Protein AF-A0A061PHZ8-F1 (afdb_monomer)

Radius of gyration: 21.34 Å; Cα contacts (8 Å, |Δi|>4): 415; chains: 1; bounding box: 49×50×54 Å

Foldseek 3Di:
DQLQVVLVVCLVCLLCLLVLLCCLFLNVAFQAPLQNKDKPLFWWWFQDPVRFIKIKIKIKGWPVYHGGDFPVVVVVVCVVPVCRRVVVQVVCLVVQHKTKIWMWMFIGRPVRQVVDPAGNRSSSDDDDCVVGNIDTDGMDIHNDDDPDCVQQVVLDADAPQLDDPRIFGDPNVVNLVRNPVRLVVNCVRVNVVSCPRPNNPDPPDDPVSRDHGPPDDDDDDDDDDDDDPPHPSAASSLVVLVPDDPVRLVSSLVSLLVSLLSYDPVSSVSSLVSNCSNPVVSSVSNVVSND

Secondary structure (DSSP, 8-state):
--HHHHHHHHTT-GGGHHHHHHHHSGGGSBS-GGG--EE--S-EEEE-TT--EEEEEEEEEETT---B--HHHHHHHHHH-TTHHHHHHHHHHHTTPPEEEEEEEEEE-GGGGGG-SS-TT-TT-PPPTTTSPPEEEEEEEE----S-IIIIITT----TT---TTEEE-S-HHHHHHHHHHHHHHHHHT-TTGGGSGGG--TT--GGG--SSTT-----------PPSS---SHHHHHHHHHS-HHHHHHHHHHHHHHHTTS-HHHHHHHHHHHHHH-HHHHHHHHHHT-

pLDDT: mean 94.16, std 6.95, range [59.88, 98.88]

Sequence (291 aa):
MDPNRFWEFVARAPESLHFVVQLYSDRGTVKSLRHIPGHSVNTYVWKNRAGKRKYVKYQWLPFAGEQYINAKEAAELSAQNPDYAGRDLYDTIASGEPVEYGLYVQLIDPDDVHQLSFDPLDDTKVWDENVFPLIPVGKMVLDTNPGSFKEEVEKIAFSPSNLIDGAELSDDKMLQGRANIYSDSQRRRIGPDFRSVRVNDQANWTPDELVTSGDGRYVEGELQRSEISDPDNFSQAGTYYDHLSQTGKQHLVENLAADLKTIHSNTARSVIDLFEKASPELAESIRAQLR

Solvent-accessible surface area (backbone atoms only — not comparable to full-atom values): 16533 Å² total; per-residue (Å²): 130,64,62,50,64,53,45,57,46,48,56,75,36,56,60,47,42,35,57,49,58,43,50,39,21,42,76,50,34,58,58,27,61,59,18,45,68,44,67,58,62,42,40,30,27,40,38,48,96,86,68,54,62,28,37,32,40,45,37,31,43,24,74,80,36,78,41,58,36,48,75,65,58,48,54,56,43,48,73,76,40,81,55,48,29,62,49,53,44,50,52,40,24,72,72,72,43,66,46,46,29,38,34,29,34,31,66,43,52,73,87,56,51,82,78,49,94,53,64,80,48,41,59,77,54,84,78,58,52,91,80,40,48,77,41,83,76,50,74,49,75,48,63,75,75,76,93,40,57,71,63,45,60,72,54,49,73,81,48,85,33,76,57,53,94,46,46,32,63,41,89,19,68,65,54,56,51,47,43,58,49,39,61,54,49,40,33,73,74,72,29,86,63,40,55,74,38,78,72,42,54,54,89,88,71,53,81,86,70,64,49,72,50,66,96,63,75,95,80,86,83,78,96,76,92,75,79,75,82,70,73,72,46,26,62,64,31,22,53,53,56,71,70,41,52,73,67,47,45,49,50,24,38,50,49,45,31,61,55,48,69,76,34,56,69,67,47,39,49,50,38,41,58,52,39,36,70,27,31,54,68,60,28,51,52,29,56,61,70,69,108

Mean predicted aligned error: 4.19 Å

Nearest PDB structures (foldseek):
  3hb6-assembly1_A  TM=9.298E-01  e=7.852E-23  Proteus mirabilis
  1e93-assembly1_A  TM=9.293E-01  e=1.087E-22  Proteus mirabilis
  4b7g-assembly1_D  TM=9.252E-01  e=7.852E-23  Corynebacterium glutamicum
  1h6n-assembly1_A  TM=9.294E-01  e=1.588E-22  Proteus mirabilis
  1m85-assembly1_A  TM=9.293E-01  e=1.770E-22  Proteus mirabilis

Structure (mmCIF, N/CA/C/O backbone):
data_AF-A0A061PHZ8-F1
#
_entry.id   AF-A0A061PHZ8-F1
#
loop_
_atom_site.group_PDB
_atom_site.id
_atom_site.type_symbol
_atom_site.label_atom_id
_atom_site.label_alt_id
_atom_site.label_comp_id
_atom_site.label_asym_id
_atom_site.label_entity_id
_atom_site.label_seq_id
_atom_site.pdbx_PDB_ins_code
_atom_site.Cartn_x
_atom_site.Cartn_y
_atom_site.Cartn_z
_atom_site.occupancy
_atom_site.B_iso_or_equiv
_atom_site.auth_seq_id
_atom_site.auth_comp_id
_atom_site.auth_asym_id
_atom_site.auth_atom_id
_atom_site.pdbx_PDB_model_num
ATOM 1 N N . MET A 1 1 ? 0.071 -10.049 16.834 1.00 70.94 1 MET A N 1
ATOM 2 C CA . MET A 1 1 ? 0.928 -8.936 17.305 1.00 70.94 1 MET A CA 1
ATOM 3 C C . MET A 1 1 ? 0.341 -8.453 18.622 1.00 70.94 1 MET A C 1
ATOM 5 O O . MET A 1 1 ? -0.863 -8.578 18.766 1.00 70.94 1 MET A O 1
ATOM 9 N N . ASP A 1 2 ? 1.140 -7.997 19.586 1.00 91.31 2 ASP A N 1
ATOM 10 C CA . ASP A 1 2 ? 0.598 -7.377 20.807 1.00 91.31 2 ASP A CA 1
ATOM 11 C C . ASP A 1 2 ? -0.014 -6.009 20.445 1.00 91.31 2 ASP A C 1
ATOM 13 O O . ASP A 1 2 ? 0.745 -5.150 19.976 1.00 91.31 2 ASP A O 1
ATOM 17 N N . PRO A 1 3 ? -1.333 -5.797 20.631 1.00 93.88 3 PRO A N 1
ATOM 18 C CA . PRO A 1 3 ? -1.993 -4.534 20.309 1.00 93.88 3 PRO A CA 1
ATOM 19 C C . PRO A 1 3 ? -1.339 -3.319 20.974 1.00 93.88 3 PRO A C 1
ATOM 21 O O . PRO A 1 3 ? -1.199 -2.278 20.333 1.00 93.88 3 PRO A O 1
ATOM 24 N N . ASN A 1 4 ? -0.841 -3.444 22.214 1.00 96.06 4 ASN A N 1
ATOM 25 C CA . ASN A 1 4 ? -0.189 -2.322 22.902 1.00 96.06 4 ASN A CA 1
ATOM 26 C C . ASN A 1 4 ? 1.019 -1.816 22.116 1.00 96.06 4 ASN A C 1
ATOM 28 O O . ASN A 1 4 ? 1.158 -0.617 21.890 1.00 96.06 4 ASN A O 1
ATOM 32 N N . ARG A 1 5 ? 1.870 -2.732 21.644 1.00 96.62 5 ARG A N 1
ATOM 33 C CA . ARG A 1 5 ? 3.090 -2.375 20.909 1.00 96.62 5 ARG A CA 1
ATOM 34 C C . ARG A 1 5 ? 2.785 -1.714 19.570 1.00 96.62 5 ARG A C 1
ATOM 36 O O . ARG A 1 5 ? 3.517 -0.815 19.163 1.00 96.62 5 ARG A O 1
ATOM 43 N N . PHE A 1 6 ? 1.735 -2.169 18.889 1.00 97.25 6 PHE A N 1
ATOM 44 C CA . PHE A 1 6 ? 1.295 -1.568 17.634 1.00 97.25 6 PHE A CA 1
ATOM 45 C C . PHE A 1 6 ? 0.793 -0.137 17.863 1.00 97.25 6 PHE A C 1
ATOM 47 O O . PHE A 1 6 ? 1.297 0.802 17.250 1.00 97.25 6 PHE A O 1
ATOM 54 N N . TRP A 1 7 ? -0.125 0.060 18.807 1.00 97.69 7 TRP A N 1
ATOM 55 C CA . TRP A 1 7 ? -0.698 1.381 19.061 1.00 97.69 7 TRP A CA 1
ATOM 56 C C . TRP A 1 7 ? 0.282 2.362 19.717 1.00 97.69 7 TRP A C 1
ATOM 58 O O . TRP A 1 7 ? 0.208 3.559 19.453 1.00 97.69 7 TRP A O 1
ATOM 68 N N . GLU A 1 8 ? 1.260 1.889 20.495 1.00 97.62 8 GLU A N 1
ATOM 69 C CA . GLU A 1 8 ? 2.377 2.717 20.980 1.00 97.62 8 GLU A CA 1
ATOM 70 C C . GLU A 1 8 ? 3.295 3.204 19.852 1.00 97.62 8 GLU A C 1
ATOM 72 O O . GLU A 1 8 ? 3.956 4.237 19.994 1.00 97.62 8 GLU A O 1
ATOM 77 N N . PHE A 1 9 ? 3.394 2.457 18.750 1.00 97.62 9 PHE A N 1
ATOM 78 C CA . PHE A 1 9 ? 4.073 2.924 17.545 1.00 97.62 9 PHE A CA 1
ATOM 79 C C . PHE A 1 9 ? 3.227 3.985 16.836 1.00 97.62 9 PHE A C 1
ATOM 81 O O . PHE A 1 9 ? 3.716 5.093 16.638 1.00 97.62 9 PHE A O 1
ATOM 88 N N . VAL A 1 10 ? 1.948 3.697 16.562 1.00 97.75 10 VAL A N 1
ATOM 89 C CA . VAL A 1 10 ? 1.026 4.638 15.894 1.00 97.75 10 VAL A CA 1
ATOM 90 C C . VAL A 1 10 ? 0.941 5.974 16.642 1.00 97.75 10 VAL A C 1
ATOM 92 O O . VAL A 1 10 ? 1.027 7.031 16.026 1.00 97.75 10 VAL A O 1
ATOM 95 N N . ALA A 1 11 ? 0.879 5.953 17.978 1.00 97.56 11 ALA A N 1
ATOM 96 C CA . ALA A 1 11 ? 0.848 7.161 18.810 1.00 97.56 11 ALA A CA 1
ATOM 97 C C . ALA A 1 11 ? 2.071 8.089 18.631 1.00 97.56 11 ALA A C 1
ATOM 99 O O . ALA A 1 11 ? 2.012 9.259 19.011 1.00 97.56 11 ALA A O 1
ATOM 100 N N . ARG A 1 12 ? 3.184 7.577 18.087 1.00 97.25 12 ARG A N 1
ATOM 101 C CA . ARG A 1 12 ? 4.430 8.319 17.825 1.00 97.25 12 ARG A CA 1
ATOM 102 C C . ARG A 1 12 ? 4.723 8.512 16.335 1.00 97.25 12 ARG A C 1
ATOM 104 O O . ARG A 1 12 ? 5.694 9.191 16.023 1.00 97.25 12 ARG A O 1
ATOM 111 N N . ALA A 1 13 ? 3.901 7.935 15.463 1.00 96.94 13 ALA A N 1
ATOM 112 C CA . ALA A 1 13 ? 4.043 7.954 14.012 1.00 96.94 13 ALA A CA 1
ATOM 113 C C . ALA A 1 13 ? 2.738 8.473 13.376 1.00 96.94 13 ALA A C 1
ATOM 115 O O . ALA A 1 13 ? 1.982 7.686 12.794 1.00 96.94 13 ALA A O 1
ATOM 116 N N . PRO A 1 14 ? 2.394 9.767 13.547 1.00 96.69 14 PRO A N 1
ATOM 117 C CA . PRO A 1 14 ? 1.156 10.339 13.010 1.00 96.69 14 PRO A CA 1
ATOM 118 C C . PRO A 1 14 ? 1.003 10.158 11.492 1.00 96.69 14 PRO A C 1
ATOM 120 O O . PRO A 1 14 ? -0.120 10.033 11.014 1.00 96.69 14 PRO A O 1
ATOM 123 N N . GLU A 1 15 ? 2.104 10.079 10.746 1.00 97.44 15 GLU A N 1
ATOM 124 C CA . GLU A 1 15 ? 2.152 9.774 9.312 1.00 97.44 15 GLU A CA 1
ATOM 125 C C . GLU A 1 15 ? 1.502 8.422 8.954 1.00 97.44 15 GLU A C 1
ATOM 127 O O . GLU A 1 15 ? 1.049 8.214 7.831 1.00 97.44 15 GLU A O 1
ATOM 132 N N . SER A 1 16 ? 1.368 7.508 9.923 1.00 97.88 16 SER A N 1
ATOM 133 C CA . SER A 1 16 ? 0.712 6.211 9.725 1.00 97.88 16 SER A CA 1
ATOM 134 C C . SER A 1 16 ? -0.817 6.283 9.655 1.00 97.88 16 SER A C 1
ATOM 136 O O . SER A 1 16 ? -1.446 5.302 9.255 1.00 97.88 16 SER A O 1
ATOM 138 N N . LEU A 1 17 ? -1.448 7.404 10.029 1.00 97.88 17 LEU A N 1
ATOM 139 C CA . LEU A 1 17 ? -2.904 7.464 10.197 1.00 97.88 17 LEU A CA 1
ATOM 140 C C . LEU A 1 17 ? -3.682 7.127 8.930 1.00 97.88 17 LEU A C 1
ATOM 142 O O . LEU A 1 17 ? -4.680 6.414 9.017 1.00 97.88 17 LEU A O 1
ATOM 146 N N . HIS A 1 18 ? -3.234 7.607 7.769 1.00 98.50 18 HIS A N 1
ATOM 147 C CA . HIS A 1 18 ? -3.912 7.318 6.507 1.00 98.50 18 HIS A CA 1
ATOM 148 C C . HIS A 1 18 ? -3.905 5.813 6.198 1.00 98.50 18 HIS A C 1
ATOM 150 O O . HIS A 1 18 ? -4.919 5.256 5.784 1.00 98.50 18 HIS A O 1
ATOM 156 N N . PHE A 1 19 ? -2.800 5.128 6.496 1.00 98.31 19 PHE A N 1
ATOM 157 C CA . PHE A 1 19 ? -2.723 3.673 6.409 1.00 98.31 19 PHE A CA 1
ATOM 158 C C . PHE A 1 19 ? -3.619 2.986 7.450 1.00 98.31 19 PHE A C 1
ATOM 160 O O . PHE A 1 19 ? -4.349 2.055 7.115 1.00 98.31 19 PHE A O 1
ATOM 167 N N . VAL A 1 20 ? -3.611 3.452 8.703 1.00 98.38 20 VAL A N 1
ATOM 168 C CA . VAL A 1 20 ? -4.387 2.847 9.799 1.00 98.38 20 VAL A CA 1
ATOM 169 C C . VAL A 1 20 ? -5.891 2.902 9.527 1.00 98.38 20 VAL A C 1
ATOM 171 O O . VAL A 1 20 ? -6.566 1.892 9.724 1.00 98.38 20 VAL A O 1
ATOM 174 N N . VAL A 1 21 ? -6.429 4.028 9.042 1.00 98.50 21 VAL A N 1
ATOM 175 C CA . VAL A 1 21 ? -7.870 4.117 8.728 1.00 98.50 21 VAL A CA 1
ATOM 176 C C . VAL A 1 21 ? -8.274 3.179 7.590 1.00 98.50 21 VAL A C 1
ATOM 178 O O . VAL A 1 21 ? -9.371 2.628 7.617 1.00 98.50 21 VAL A O 1
ATOM 181 N N . GLN A 1 22 ? -7.387 2.930 6.623 1.00 98.31 22 GLN A N 1
ATOM 182 C CA . GLN A 1 22 ? -7.632 1.942 5.572 1.00 98.31 22 GLN A CA 1
ATOM 183 C C . GLN A 1 22 ? -7.563 0.513 6.123 1.00 98.31 22 GLN A C 1
ATOM 185 O O . GLN A 1 22 ? -8.481 -0.273 5.888 1.00 98.31 22 GLN A O 1
ATOM 190 N N . LEU A 1 23 ? -6.528 0.199 6.908 1.00 97.88 23 LEU A N 1
ATOM 191 C CA . LEU A 1 23 ? -6.306 -1.122 7.500 1.00 97.88 23 LEU A CA 1
ATOM 192 C C . LEU A 1 23 ? -7.436 -1.552 8.446 1.00 97.88 23 LEU A C 1
ATOM 194 O O . LEU A 1 23 ? -7.778 -2.727 8.488 1.00 97.88 23 LEU A O 1
ATOM 198 N N . TYR A 1 24 ? -8.008 -0.622 9.211 1.00 98.31 24 TYR A N 1
ATOM 199 C CA . TYR A 1 24 ? -9.105 -0.928 10.137 1.00 98.31 24 TYR A CA 1
ATOM 200 C C . TYR A 1 24 ? -10.495 -0.810 9.504 1.00 98.31 24 TYR A C 1
ATOM 202 O O . TYR A 1 24 ? -11.486 -1.187 10.129 1.00 98.31 24 TYR A O 1
ATOM 210 N N . SER A 1 25 ? -10.597 -0.317 8.270 1.00 98.44 25 SER A N 1
ATOM 211 C CA . SER A 1 25 ? -11.830 -0.430 7.487 1.00 98.44 25 SER A CA 1
ATOM 212 C C . SER A 1 25 ? -11.949 -1.830 6.878 1.00 98.44 25 SER A C 1
ATOM 214 O O . SER A 1 25 ? -10.989 -2.600 6.894 1.00 98.44 25 SER A O 1
ATOM 216 N N . ASP A 1 26 ? -13.086 -2.144 6.252 1.00 97.94 26 ASP A N 1
ATOM 217 C CA . ASP A 1 26 ? -13.245 -3.421 5.541 1.00 97.94 26 ASP A CA 1
ATOM 218 C C . ASP A 1 26 ? -12.145 -3.628 4.476 1.00 97.94 26 ASP A C 1
ATOM 220 O O . ASP A 1 26 ? -11.732 -4.763 4.241 1.00 97.94 26 ASP A O 1
ATOM 224 N N . ARG A 1 27 ? -11.568 -2.548 3.909 1.00 96.75 27 ARG A N 1
ATOM 225 C CA . ARG A 1 27 ? -10.441 -2.638 2.957 1.00 96.75 27 ARG A CA 1
ATOM 226 C C . ARG A 1 27 ? -9.222 -3.382 3.511 1.00 96.75 27 ARG A C 1
ATOM 228 O O . ARG A 1 27 ? -8.448 -3.929 2.728 1.00 96.75 27 ARG A O 1
ATOM 235 N N . GLY A 1 28 ? -9.055 -3.429 4.832 1.00 96.81 28 GLY A N 1
ATOM 236 C CA . GLY A 1 28 ? -7.972 -4.158 5.485 1.00 96.81 28 GLY A CA 1
ATOM 237 C C . GLY A 1 28 ? -8.056 -5.677 5.349 1.00 96.81 28 GLY A C 1
ATOM 238 O O . GLY A 1 28 ? -7.045 -6.350 5.543 1.00 96.81 28 GLY A O 1
ATOM 239 N N . THR A 1 29 ? -9.223 -6.225 4.986 1.00 96.81 29 THR A N 1
ATOM 240 C CA . THR A 1 29 ? -9.403 -7.667 4.783 1.00 96.81 29 THR A CA 1
ATOM 241 C C . THR A 1 29 ? -10.012 -7.947 3.414 1.00 96.81 29 THR A C 1
ATOM 243 O O . THR A 1 29 ? -11.216 -7.816 3.191 1.00 96.81 29 THR A O 1
ATOM 246 N N . VAL A 1 30 ? -9.167 -8.359 2.469 1.00 95.69 30 VAL A N 1
ATOM 247 C CA . VAL A 1 30 ? -9.614 -8.760 1.130 1.00 95.69 30 VAL A CA 1
ATOM 248 C C . VAL A 1 30 ? -10.347 -10.093 1.175 1.00 95.69 30 VAL A C 1
ATOM 250 O O . VAL A 1 30 ? -9.962 -11.006 1.904 1.00 95.69 30 VAL A O 1
ATOM 253 N N . LYS A 1 31 ? -11.383 -10.231 0.349 1.00 94.94 31 LYS A N 1
ATOM 254 C CA . LYS A 1 31 ? -12.159 -11.472 0.273 1.00 94.94 31 LYS A CA 1
ATOM 255 C C . LYS A 1 31 ? -11.378 -12.629 -0.350 1.00 94.94 31 LYS A C 1
ATOM 257 O O . LYS A 1 31 ? -11.494 -13.775 0.072 1.00 94.94 31 LYS A O 1
ATOM 262 N N . SER A 1 32 ? -10.611 -12.326 -1.392 1.00 96.25 32 SER A N 1
ATOM 263 C CA . SER A 1 32 ? -9.773 -13.278 -2.116 1.00 96.25 32 SER A CA 1
ATOM 264 C C . SER A 1 32 ? -8.648 -12.546 -2.836 1.00 96.25 32 SER A C 1
ATOM 266 O O . SER A 1 32 ? -8.788 -11.367 -3.175 1.00 96.25 32 SER A O 1
ATOM 268 N N . LEU A 1 33 ? -7.558 -13.261 -3.129 1.00 97.50 33 LEU A N 1
ATOM 269 C CA . LEU A 1 33 ? -6.466 -12.721 -3.925 1.00 97.50 33 LEU A CA 1
ATOM 270 C C . LEU A 1 33 ? -6.912 -12.298 -5.324 1.00 97.50 33 LEU A C 1
ATOM 272 O O . LEU A 1 33 ? -6.310 -11.377 -5.835 1.00 97.50 33 LEU A O 1
ATOM 276 N N . ARG A 1 34 ? -7.976 -12.849 -5.927 1.00 97.62 34 ARG A N 1
ATOM 277 C CA . ARG A 1 34 ? -8.459 -12.381 -7.250 1.00 97.62 34 ARG A CA 1
ATOM 278 C C . ARG A 1 34 ? -9.207 -11.039 -7.226 1.00 97.62 34 ARG A C 1
ATOM 280 O O . ARG A 1 34 ? -9.530 -10.493 -8.276 1.00 97.62 34 ARG A O 1
ATOM 287 N N . HIS A 1 35 ? -9.498 -10.529 -6.029 1.00 98.25 35 HIS A N 1
ATOM 288 C CA . HIS A 1 35 ? -10.245 -9.292 -5.787 1.00 98.25 35 HIS A CA 1
ATOM 289 C C . HIS A 1 35 ? -9.407 -8.225 -5.055 1.00 98.25 35 HIS A C 1
ATOM 291 O O . HIS A 1 35 ? -9.943 -7.190 -4.662 1.00 98.25 35 HIS A O 1
ATOM 297 N N . ILE A 1 36 ? -8.105 -8.463 -4.846 1.00 97.81 36 ILE A N 1
ATOM 298 C CA . ILE A 1 36 ? -7.191 -7.483 -4.242 1.00 97.81 36 ILE A CA 1
ATOM 299 C C . ILE A 1 36 ? -6.664 -6.511 -5.307 1.00 97.81 36 ILE A C 1
ATOM 301 O O . ILE A 1 36 ? -6.116 -6.975 -6.305 1.00 97.81 36 ILE A O 1
ATOM 305 N N . PRO A 1 37 ? -6.770 -5.185 -5.130 1.00 97.62 37 PRO A N 1
ATOM 306 C CA . PRO A 1 37 ? -6.045 -4.252 -5.982 1.00 97.62 37 PRO A CA 1
ATOM 307 C C . PRO A 1 37 ? -4.550 -4.254 -5.630 1.00 97.62 37 PRO A C 1
ATOM 309 O O . PRO A 1 37 ? -4.160 -4.432 -4.475 1.00 97.62 37 PRO A O 1
ATOM 312 N N . GLY A 1 38 ? -3.695 -4.048 -6.627 1.00 97.81 38 GLY A N 1
ATOM 313 C CA . GLY A 1 38 ? -2.257 -3.872 -6.435 1.00 97.81 38 GLY A CA 1
ATOM 314 C C . GLY A 1 38 ? -1.860 -2.412 -6.610 1.00 97.81 38 GLY A C 1
ATOM 315 O O . GLY A 1 38 ? -2.274 -1.770 -7.566 1.00 97.81 38 GLY A O 1
ATOM 316 N N . HIS A 1 39 ? -1.006 -1.891 -5.734 1.00 97.88 39 HIS A N 1
ATOM 317 C CA . HIS A 1 39 ? -0.486 -0.527 -5.840 1.00 97.88 39 HIS A CA 1
ATOM 318 C C . HIS A 1 39 ? 1.036 -0.548 -5.733 1.00 97.88 39 HIS A C 1
ATOM 320 O O . HIS A 1 39 ? 1.593 -1.310 -4.943 1.00 97.88 39 HIS A O 1
ATOM 326 N N . SER A 1 40 ? 1.723 0.312 -6.489 1.00 97.69 40 SER A N 1
ATOM 327 C CA . SER A 1 40 ? 3.174 0.482 -6.320 1.00 97.69 40 SER A CA 1
ATOM 328 C C . SER A 1 40 ? 3.545 1.090 -4.969 1.00 97.69 40 SER A C 1
ATOM 330 O O . SER A 1 40 ? 4.671 0.891 -4.512 1.00 97.69 40 SER A O 1
ATOM 332 N N . VAL A 1 41 ? 2.591 1.793 -4.340 1.00 98.12 41 VAL A N 1
ATOM 333 C CA . VAL A 1 41 ? 2.727 2.591 -3.112 1.00 98.12 41 VAL A CA 1
ATOM 334 C C . VAL A 1 41 ? 3.680 3.767 -3.318 1.00 98.12 41 VAL A C 1
ATOM 336 O O . VAL A 1 41 ? 3.231 4.912 -3.393 1.00 98.12 41 VAL A O 1
ATOM 339 N N . ASN A 1 42 ? 4.962 3.475 -3.518 1.00 98.06 42 ASN A N 1
ATOM 340 C CA . ASN A 1 42 ? 5.989 4.459 -3.813 1.00 98.06 42 ASN A CA 1
ATOM 341 C C . ASN A 1 42 ? 5.818 5.056 -5.214 1.00 98.06 42 ASN A C 1
ATOM 343 O O . ASN A 1 42 ? 5.265 4.434 -6.136 1.00 98.06 42 ASN A O 1
ATOM 347 N N . THR A 1 43 ? 6.361 6.258 -5.358 1.00 97.69 43 THR A N 1
ATOM 348 C CA . THR A 1 43 ? 6.504 6.954 -6.634 1.00 97.69 43 THR A CA 1
ATOM 349 C C . THR A 1 43 ? 7.781 6.490 -7.330 1.00 97.69 43 THR A C 1
ATOM 351 O O . THR A 1 43 ? 8.848 6.449 -6.724 1.00 97.69 43 THR A O 1
ATOM 354 N N . TYR A 1 44 ? 7.697 6.153 -8.612 1.00 96.38 44 TYR A N 1
ATOM 355 C CA . TYR A 1 44 ? 8.842 5.824 -9.469 1.00 96.38 44 TYR A CA 1
ATOM 356 C C . TYR A 1 44 ? 9.061 6.931 -10.503 1.00 96.38 44 TYR A C 1
ATOM 358 O O . TYR A 1 44 ? 8.299 7.896 -10.564 1.00 96.38 44 TYR A O 1
ATOM 366 N N . VAL A 1 45 ? 10.089 6.791 -11.338 1.00 95.31 45 VAL A N 1
ATOM 367 C CA . VAL A 1 45 ? 10.363 7.702 -12.453 1.00 95.31 45 VAL A CA 1
ATOM 368 C C . VAL A 1 45 ? 10.355 6.935 -13.775 1.00 95.31 45 VAL A C 1
ATOM 370 O O . VAL A 1 45 ? 10.991 5.893 -13.909 1.00 95.31 45 VAL A O 1
ATOM 373 N N . TRP A 1 46 ? 9.655 7.470 -14.774 1.00 95.44 46 TRP A N 1
ATOM 374 C CA . TRP A 1 46 ? 9.791 7.078 -16.177 1.00 95.44 46 TRP A CA 1
ATOM 375 C C . TRP A 1 46 ? 10.666 8.074 -16.925 1.00 95.44 46 TRP A C 1
ATOM 377 O O . TRP A 1 46 ? 10.364 9.265 -16.935 1.00 95.44 46 TRP A O 1
ATOM 387 N N . LYS A 1 47 ? 11.709 7.585 -17.600 1.00 93.38 47 LYS A N 1
ATOM 388 C CA . LYS A 1 47 ? 12.600 8.347 -18.481 1.00 93.38 47 LYS A CA 1
ATOM 389 C C . LYS A 1 47 ? 12.404 7.892 -19.923 1.00 93.38 47 LYS A C 1
ATOM 391 O O . LYS A 1 47 ? 12.588 6.724 -20.250 1.00 93.38 47 LYS A O 1
ATOM 396 N N . ASN A 1 48 ? 12.050 8.817 -20.809 1.00 93.88 48 ASN A N 1
ATOM 397 C CA . ASN A 1 48 ? 11.942 8.507 -22.235 1.00 93.88 48 ASN A CA 1
ATOM 398 C C . ASN A 1 48 ? 13.293 8.646 -22.966 1.00 93.88 48 ASN A C 1
ATOM 400 O O . ASN A 1 48 ? 14.277 9.131 -22.412 1.00 93.88 48 ASN A O 1
ATOM 404 N N . ARG A 1 49 ? 13.330 8.290 -24.259 1.00 93.88 49 ARG A N 1
ATOM 405 C CA . ARG A 1 49 ? 14.545 8.360 -25.102 1.00 93.88 49 ARG A CA 1
ATOM 406 C C . ARG A 1 49 ? 15.153 9.760 -25.248 1.00 93.88 49 ARG A C 1
ATOM 408 O O . ARG A 1 49 ? 16.321 9.874 -25.590 1.00 93.88 49 ARG A O 1
ATOM 415 N N . ALA A 1 50 ? 14.367 10.813 -25.029 1.00 94.12 50 ALA A N 1
ATOM 416 C CA . ALA A 1 50 ? 14.844 12.195 -25.048 1.00 94.12 50 ALA A CA 1
ATOM 417 C C . ALA A 1 50 ? 15.358 12.658 -23.670 1.00 94.12 50 ALA A C 1
ATOM 419 O O . ALA A 1 50 ? 15.654 13.837 -23.500 1.00 94.12 50 ALA A O 1
ATOM 420 N N . GLY A 1 51 ? 15.411 11.763 -22.678 1.00 90.19 51 GLY A N 1
ATOM 421 C CA . GLY A 1 51 ? 15.813 12.067 -21.306 1.00 90.19 51 GLY A CA 1
ATOM 422 C C . GLY A 1 51 ? 14.743 12.782 -20.477 1.00 90.19 51 GLY A C 1
ATOM 423 O O . GLY A 1 51 ? 15.025 13.167 -19.345 1.00 90.19 51 GLY A O 1
ATOM 424 N N . LYS A 1 52 ? 13.518 12.966 -20.998 1.00 92.94 52 LYS A N 1
ATOM 425 C CA . LYS A 1 52 ? 12.430 13.585 -20.225 1.00 92.94 52 LYS A CA 1
ATOM 426 C C . LYS A 1 52 ? 11.913 12.607 -19.182 1.00 92.94 52 LYS A C 1
ATOM 428 O O . LYS A 1 52 ? 11.646 11.448 -19.513 1.00 92.94 52 LYS A O 1
ATOM 433 N N . ARG A 1 53 ? 11.746 13.104 -17.959 1.00 93.56 53 ARG A N 1
ATOM 434 C CA . ARG A 1 53 ? 11.336 12.332 -16.787 1.00 93.56 53 ARG A CA 1
ATOM 435 C C . ARG A 1 53 ? 9.906 12.663 -16.378 1.00 93.56 53 ARG A C 1
ATOM 437 O O . ARG A 1 53 ? 9.495 13.812 -16.481 1.00 93.56 53 ARG A O 1
ATOM 444 N N . LYS A 1 54 ? 9.176 11.659 -15.899 1.00 96.12 54 LYS A N 1
ATOM 445 C CA . LYS A 1 54 ? 7.879 11.807 -15.229 1.00 96.12 54 LYS A CA 1
ATOM 446 C C . LYS A 1 54 ? 7.839 10.961 -13.971 1.00 96.12 54 LYS A C 1
ATOM 448 O O . LYS A 1 54 ? 8.362 9.849 -13.984 1.00 96.12 54 LYS A O 1
ATOM 453 N N . TYR A 1 55 ? 7.197 11.458 -12.923 1.00 97.25 55 TYR A N 1
ATOM 454 C CA . TYR A 1 55 ? 6.830 10.622 -11.788 1.00 97.25 55 TYR A CA 1
ATOM 455 C C . TYR A 1 55 ? 5.679 9.700 -12.176 1.00 97.25 55 TYR A C 1
ATOM 457 O O . TYR A 1 55 ? 4.785 10.101 -12.922 1.00 97.25 55 TYR A O 1
ATOM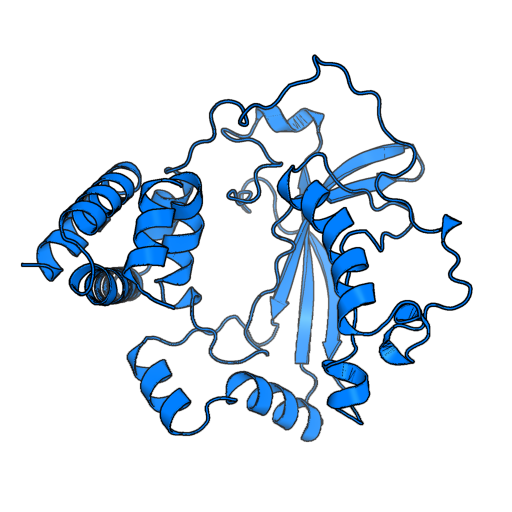 465 N N . VAL A 1 56 ? 5.713 8.467 -11.677 1.00 98.12 56 VAL A N 1
ATOM 466 C CA . VAL A 1 56 ? 4.715 7.443 -11.985 1.00 98.12 56 VAL A CA 1
ATOM 467 C C . VAL A 1 56 ? 4.323 6.650 -10.739 1.00 98.12 56 VAL A C 1
ATOM 469 O O . VAL A 1 56 ? 5.187 6.194 -9.988 1.00 98.12 56 VAL A O 1
ATOM 472 N N . LYS A 1 57 ? 3.015 6.455 -10.544 1.00 98.50 57 LYS A N 1
ATOM 473 C CA . LYS A 1 57 ? 2.449 5.435 -9.646 1.00 98.50 57 LYS A CA 1
ATOM 474 C C . LYS A 1 57 ? 1.714 4.394 -10.480 1.00 98.50 57 LYS A C 1
ATOM 476 O O . LYS A 1 57 ? 1.053 4.747 -11.455 1.00 98.50 57 LYS A O 1
ATOM 481 N N . TYR A 1 58 ? 1.831 3.125 -10.095 1.00 98.56 58 TYR A N 1
ATOM 482 C CA . TYR A 1 58 ? 1.178 2.007 -10.779 1.00 98.56 58 TYR A CA 1
ATOM 483 C C . TYR A 1 58 ? 0.005 1.487 -9.959 1.00 98.56 58 TYR A C 1
ATOM 485 O O . TYR A 1 58 ? 0.108 1.351 -8.735 1.00 98.56 58 TYR A O 1
ATOM 493 N N . GLN A 1 59 ? -1.069 1.129 -10.653 1.00 98.62 59 GLN A N 1
ATOM 494 C CA . GLN A 1 59 ? -2.228 0.461 -10.084 1.00 98.62 59 GLN A CA 1
ATOM 495 C C . GLN A 1 59 ? -2.598 -0.771 -10.918 1.00 98.62 59 GLN A C 1
ATOM 497 O O . GLN A 1 59 ? -2.661 -0.714 -12.146 1.00 98.6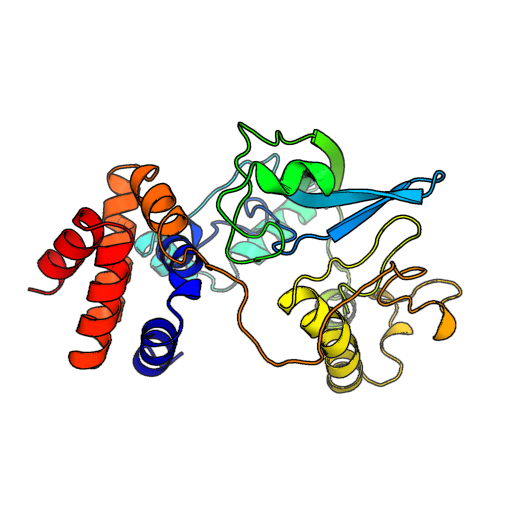2 59 GLN A O 1
ATOM 502 N N . TRP A 1 60 ? -2.854 -1.884 -10.240 1.00 98.75 60 TRP A N 1
ATOM 503 C CA . TRP A 1 60 ? -3.370 -3.128 -10.793 1.00 98.75 60 TRP A CA 1
ATOM 504 C C . TRP A 1 60 ? -4.794 -3.321 -10.297 1.00 98.75 60 TRP A C 1
ATOM 506 O O . TRP A 1 60 ? -5.003 -3.604 -9.119 1.00 98.75 60 TRP A O 1
ATOM 516 N N . LEU A 1 61 ? -5.770 -3.183 -11.189 1.00 98.56 61 LEU A N 1
ATOM 517 C CA . LEU A 1 61 ? -7.180 -3.293 -10.830 1.00 98.56 61 LEU A CA 1
ATOM 518 C C . LEU A 1 61 ? -7.727 -4.660 -11.257 1.00 98.56 61 LEU A C 1
ATOM 520 O O . LEU A 1 61 ? -7.603 -5.008 -12.438 1.00 98.56 61 LEU A O 1
ATOM 524 N N . PRO A 1 62 ? -8.314 -5.449 -10.336 1.00 98.44 62 PRO A N 1
ATOM 525 C CA . PRO A 1 62 ? -8.886 -6.747 -10.671 1.00 98.44 62 PRO A CA 1
ATOM 526 C C . PRO A 1 62 ? -10.096 -6.566 -11.586 1.00 98.44 62 PRO A C 1
ATOM 528 O O . PRO A 1 62 ? -11.043 -5.856 -11.247 1.00 98.44 62 PRO A O 1
ATOM 531 N N . PHE A 1 63 ? -10.128 -7.265 -12.720 1.00 98.31 63 PHE A N 1
ATOM 532 C CA . PHE A 1 63 ? -11.312 -7.261 -13.592 1.00 98.31 63 PHE A CA 1
ATOM 533 C C . PHE A 1 63 ? -12.523 -7.940 -12.949 1.00 98.31 63 PHE A C 1
ATOM 535 O O . PHE A 1 63 ? -13.661 -7.628 -13.291 1.00 98.31 63 PHE A O 1
ATOM 542 N N . ALA A 1 64 ? -12.291 -8.810 -11.964 1.00 97.25 64 ALA A N 1
ATOM 543 C CA . ALA A 1 64 ? -13.340 -9.382 -11.126 1.00 97.25 64 ALA A CA 1
ATOM 544 C C . ALA A 1 64 ? -13.918 -8.379 -10.096 1.00 97.25 64 ALA A C 1
ATOM 546 O O . ALA A 1 64 ? -14.839 -8.729 -9.355 1.00 97.25 64 ALA A O 1
ATOM 547 N N . GLY A 1 65 ? -13.394 -7.149 -10.042 1.00 98.06 65 GLY A N 1
ATOM 548 C CA . GL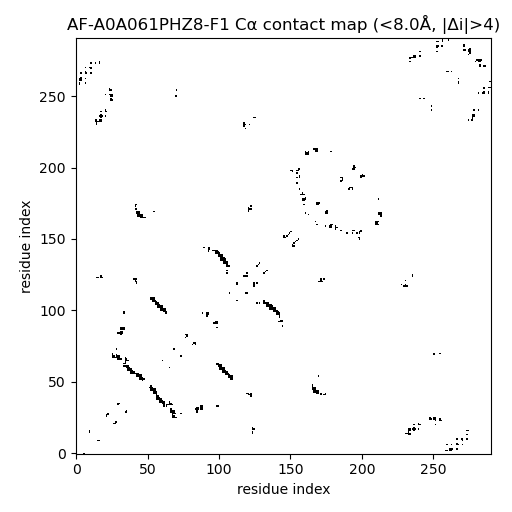Y A 1 65 ? -13.774 -6.104 -9.093 1.00 98.06 65 GLY A CA 1
ATOM 549 C C . GLY A 1 65 ? -13.106 -6.257 -7.726 1.00 98.06 65 GLY A C 1
ATOM 550 O O . GLY A 1 65 ? -12.676 -7.344 -7.345 1.00 98.06 65 GLY A O 1
ATOM 551 N N . GLU A 1 66 ? -13.019 -5.158 -6.980 1.00 97.94 66 GLU A N 1
ATOM 552 C CA . GLU A 1 66 ? -12.520 -5.159 -5.601 1.00 97.94 66 GLU A CA 1
ATOM 553 C C . GLU A 1 66 ? -13.580 -5.728 -4.651 1.00 97.94 66 GLU A C 1
ATOM 555 O O . GLU A 1 66 ? -14.754 -5.359 -4.723 1.00 97.94 66 GLU A O 1
ATOM 560 N N . GLN A 1 67 ? -13.179 -6.635 -3.758 1.00 97.75 67 GLN A N 1
ATOM 561 C CA . GLN A 1 67 ? -14.069 -7.218 -2.753 1.00 97.75 67 GLN A CA 1
ATOM 562 C C . GLN A 1 67 ? -13.363 -7.356 -1.409 1.00 97.75 67 GLN A C 1
ATOM 564 O O . GLN A 1 67 ? -12.271 -7.922 -1.297 1.00 97.75 67 GLN A O 1
ATOM 569 N N . TYR A 1 68 ? -14.060 -6.894 -0.382 1.00 97.56 68 TYR A N 1
ATOM 570 C CA . TYR A 1 68 ? -13.607 -6.833 0.997 1.00 97.56 68 TYR A CA 1
ATOM 571 C C . TYR A 1 68 ? -14.622 -7.517 1.906 1.00 97.56 68 TYR A C 1
ATOM 573 O O . TYR A 1 68 ? -15.794 -7.631 1.540 1.00 97.56 68 TYR A O 1
ATOM 581 N N . ILE A 1 69 ? -14.170 -7.971 3.070 1.00 97.56 69 ILE A N 1
ATOM 582 C CA . ILE A 1 69 ? -15.012 -8.638 4.065 1.00 97.56 69 ILE A CA 1
ATOM 583 C C . ILE A 1 69 ? -14.909 -7.917 5.405 1.00 97.56 69 ILE A C 1
ATOM 585 O O . ILE A 1 69 ? -13.851 -7.406 5.771 1.00 97.56 69 ILE A O 1
ATOM 589 N N . ASN A 1 70 ? -16.013 -7.884 6.147 1.00 97.94 70 ASN A N 1
ATOM 590 C CA . ASN A 1 70 ? -16.021 -7.313 7.491 1.00 97.94 70 ASN A CA 1
ATOM 591 C C . ASN A 1 70 ? -15.435 -8.299 8.519 1.00 97.94 70 ASN A C 1
ATOM 593 O O . ASN A 1 70 ? -15.213 -9.479 8.234 1.00 97.94 70 ASN A O 1
ATOM 597 N N . ALA A 1 71 ? -15.230 -7.831 9.752 1.00 97.12 71 ALA A N 1
ATOM 598 C CA . ALA A 1 71 ? -14.639 -8.635 10.823 1.00 97.12 71 ALA A CA 1
ATOM 599 C C . ALA A 1 71 ? -15.426 -9.922 11.144 1.00 97.12 71 ALA A C 1
ATOM 601 O O . ALA A 1 71 ? -14.832 -10.936 11.514 1.00 97.12 71 ALA A O 1
ATOM 602 N N . LYS A 1 72 ? -16.757 -9.909 10.980 1.00 97.31 72 LYS A N 1
ATOM 603 C CA . LYS A 1 72 ? -17.605 -11.085 11.215 1.00 97.31 72 LYS A CA 1
ATOM 604 C C . LYS A 1 72 ? -17.367 -12.161 10.154 1.00 97.31 72 LYS A C 1
ATOM 606 O O . LYS A 1 72 ? -17.089 -13.303 10.509 1.00 97.31 72 LYS A O 1
ATOM 611 N N . GLU A 1 73 ? -17.445 -11.802 8.875 1.00 97.19 73 GLU A N 1
ATOM 612 C CA . GLU A 1 73 ? -17.180 -12.729 7.767 1.00 97.19 73 GLU A CA 1
ATOM 613 C C . GLU A 1 73 ? -15.728 -13.234 7.812 1.00 97.19 73 GLU A C 1
ATOM 615 O O . GLU A 1 73 ? -15.484 -14.424 7.627 1.00 97.19 73 GLU A O 1
ATOM 620 N N . ALA A 1 74 ? -14.765 -12.376 8.172 1.00 97.25 74 ALA A N 1
ATOM 621 C CA . ALA A 1 74 ? -13.372 -12.778 8.374 1.00 97.25 74 ALA A CA 1
ATOM 622 C C . ALA A 1 74 ? -13.209 -13.829 9.489 1.00 97.25 74 ALA A C 1
ATOM 624 O O . ALA A 1 74 ? -12.477 -14.811 9.320 1.00 97.25 74 ALA A O 1
ATOM 625 N N . ALA A 1 75 ? -13.909 -13.672 10.617 1.00 96.50 75 ALA A N 1
ATOM 626 C CA . ALA A 1 75 ? -13.904 -14.654 11.701 1.00 96.50 75 ALA A CA 1
ATOM 627 C C . ALA A 1 75 ? -14.531 -15.993 11.268 1.00 96.50 75 ALA A C 1
ATOM 629 O O . ALA A 1 75 ? -14.006 -17.059 11.586 1.00 96.50 75 ALA A O 1
ATOM 630 N N . GLU A 1 76 ? -15.624 -15.949 10.503 1.00 96.69 76 GLU A N 1
ATOM 631 C CA . GLU A 1 76 ? -16.293 -17.145 9.980 1.00 96.69 76 GLU A CA 1
ATOM 632 C C . GLU A 1 76 ? -15.420 -17.899 8.967 1.00 96.69 76 GLU A C 1
ATOM 634 O O . GLU A 1 76 ? -15.312 -19.126 9.047 1.00 96.69 76 GLU A O 1
ATOM 639 N N . LEU A 1 77 ? -14.780 -17.190 8.031 1.00 95.62 77 LEU A N 1
ATOM 640 C CA . LEU A 1 77 ? -13.913 -17.791 7.016 1.00 95.62 77 LEU A CA 1
ATOM 641 C C . LEU A 1 77 ? -12.621 -18.342 7.622 1.00 95.62 77 LEU A C 1
ATOM 643 O O . LEU A 1 77 ? -12.253 -19.473 7.318 1.00 95.62 77 LEU A O 1
ATOM 647 N N . SER A 1 78 ? -11.965 -17.602 8.520 1.00 94.62 78 SER A N 1
ATOM 648 C CA . SER A 1 78 ? -10.721 -18.058 9.162 1.00 94.62 78 SER A CA 1
ATOM 649 C C . SER A 1 78 ? -10.916 -19.300 10.037 1.00 94.62 78 SER A C 1
ATOM 651 O O . SER A 1 78 ? -10.017 -20.138 10.113 1.00 94.62 78 SER A O 1
ATOM 653 N N . ALA A 1 79 ? -12.096 -19.468 10.644 1.00 96.06 79 ALA A N 1
ATOM 654 C CA . ALA A 1 79 ? -12.450 -20.682 11.377 1.00 96.06 79 ALA A CA 1
ATOM 655 C C . ALA A 1 79 ? -12.661 -21.903 10.460 1.00 96.06 79 ALA A C 1
ATOM 657 O O . ALA A 1 79 ? -12.467 -23.036 10.897 1.00 96.06 79 ALA A O 1
ATOM 658 N N . GLN A 1 80 ? -13.064 -21.686 9.204 1.00 95.38 80 GLN A N 1
ATOM 659 C CA . GLN A 1 80 ? -13.288 -22.749 8.218 1.00 95.38 80 GLN A CA 1
ATOM 660 C C . GLN A 1 80 ? -12.009 -23.109 7.457 1.00 95.38 80 GLN A C 1
ATOM 662 O O . GLN A 1 80 ? -11.692 -24.286 7.296 1.00 95.38 80 GLN A O 1
ATOM 667 N N . ASN A 1 81 ? -11.293 -22.098 6.966 1.00 94.25 81 ASN A N 1
ATOM 668 C CA . ASN A 1 81 ? -10.067 -22.243 6.200 1.00 94.25 81 ASN A CA 1
ATOM 669 C C . ASN A 1 81 ? -9.191 -20.981 6.349 1.00 94.25 81 ASN A C 1
ATOM 671 O O . ASN A 1 81 ? -9.521 -19.946 5.764 1.00 94.25 81 ASN A O 1
ATOM 675 N N . PRO A 1 82 ? -8.049 -21.051 7.056 1.00 94.25 82 PRO A N 1
ATOM 676 C CA . PRO A 1 82 ? -7.150 -19.905 7.193 1.00 94.25 82 PRO A CA 1
ATOM 677 C C . PRO A 1 82 ? -6.488 -19.489 5.867 1.00 94.25 82 PRO A C 1
ATOM 679 O O . PRO A 1 82 ? -6.039 -18.353 5.750 1.00 94.25 82 PRO A O 1
ATOM 682 N N . ASP A 1 83 ? -6.482 -20.364 4.854 1.00 95.31 83 ASP A N 1
ATOM 683 C CA . ASP A 1 83 ? -5.862 -20.137 3.543 1.00 95.31 83 ASP A CA 1
ATOM 684 C C . ASP A 1 83 ? -6.887 -19.755 2.455 1.00 95.31 83 ASP A C 1
ATOM 686 O O . ASP A 1 83 ? -6.606 -19.865 1.258 1.00 95.31 83 ASP A O 1
ATOM 690 N N . TYR A 1 84 ? -8.096 -19.328 2.847 1.00 96.12 84 TYR A N 1
ATOM 691 C CA . TYR A 1 84 ? -9.237 -19.131 1.942 1.00 96.12 84 TYR A CA 1
ATOM 692 C C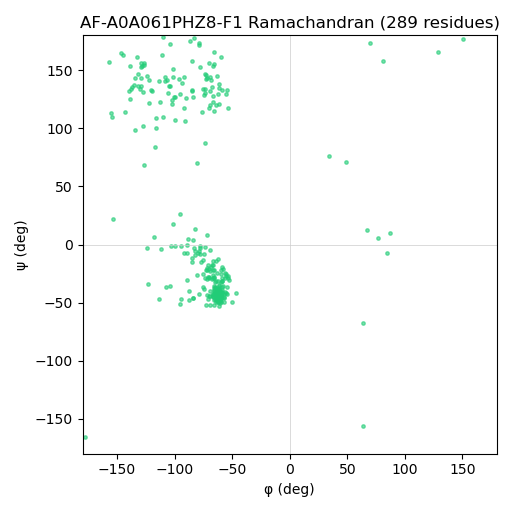 . TYR A 1 84 ? -8.904 -18.293 0.696 1.00 96.12 84 TYR A C 1
ATOM 694 O O . TYR A 1 84 ? -9.168 -18.724 -0.425 1.00 96.12 84 TYR A O 1
ATOM 702 N N . ALA A 1 85 ? -8.274 -17.128 0.872 1.00 96.25 85 ALA A N 1
ATOM 703 C CA . ALA A 1 85 ? -7.987 -16.207 -0.229 1.00 96.25 85 ALA A CA 1
ATOM 704 C C . ALA A 1 85 ? -7.014 -16.786 -1.273 1.00 96.25 85 ALA A C 1
ATOM 706 O O . ALA A 1 85 ? -7.172 -16.541 -2.469 1.00 96.25 85 ALA A O 1
ATOM 707 N N . GLY A 1 86 ? -6.013 -17.554 -0.827 1.00 96.12 86 GLY A N 1
ATOM 708 C CA . GLY A 1 86 ? -5.075 -18.241 -1.718 1.00 96.12 86 GLY A CA 1
ATOM 709 C C . GLY A 1 86 ? -5.701 -19.466 -2.380 1.00 96.12 86 GLY A C 1
ATOM 710 O O . GLY A 1 86 ? -5.457 -19.727 -3.558 1.00 96.12 86 GLY A O 1
ATOM 711 N N . ARG A 1 87 ? -6.554 -20.186 -1.643 1.00 96.88 87 ARG A N 1
ATOM 712 C CA . ARG A 1 87 ? -7.291 -21.341 -2.155 1.00 96.88 87 ARG A CA 1
ATOM 713 C C . ARG A 1 87 ? -8.253 -20.957 -3.278 1.00 96.88 87 ARG A C 1
ATOM 715 O O . ARG A 1 87 ? -8.268 -21.640 -4.294 1.00 96.88 87 ARG A O 1
ATOM 722 N N . ASP A 1 88 ? -8.994 -19.860 -3.122 1.00 97.81 88 ASP A N 1
ATOM 723 C CA . ASP A 1 88 ? -9.912 -19.349 -4.150 1.00 97.81 88 ASP A CA 1
ATOM 724 C C . ASP A 1 88 ? -9.173 -18.998 -5.456 1.00 97.81 88 ASP A C 1
ATOM 726 O O . ASP A 1 88 ? -9.610 -19.410 -6.530 1.00 97.81 88 ASP A O 1
ATOM 730 N N . LEU A 1 89 ? -8.010 -18.335 -5.379 1.00 98.00 89 LEU A N 1
ATOM 731 C CA . LEU A 1 89 ? -7.166 -18.077 -6.555 1.00 98.00 89 LEU A CA 1
ATOM 732 C C . LEU A 1 89 ? -6.698 -19.380 -7.220 1.00 98.00 89 LEU A C 1
ATOM 734 O O . LEU A 1 89 ? -6.824 -19.529 -8.436 1.00 98.00 89 LEU A O 1
ATOM 738 N N . TYR A 1 90 ? -6.186 -20.323 -6.425 1.00 98.06 90 TYR A N 1
ATOM 739 C CA . TYR A 1 90 ? -5.695 -21.602 -6.936 1.00 98.06 90 TYR A CA 1
ATOM 740 C C . TYR A 1 90 ? -6.801 -22.397 -7.639 1.00 98.06 90 TYR A C 1
ATOM 742 O O . TYR A 1 90 ? -6.607 -22.848 -8.767 1.00 98.06 90 TYR A O 1
ATOM 750 N N . ASP A 1 91 ? -7.955 -22.562 -6.987 1.00 98.31 91 ASP A N 1
ATOM 751 C CA . ASP A 1 91 ? -9.074 -23.347 -7.510 1.00 98.31 91 ASP A CA 1
ATOM 752 C C . ASP A 1 91 ? -9.674 -22.704 -8.775 1.00 98.31 91 ASP A C 1
ATOM 754 O O . ASP A 1 91 ? -10.034 -23.431 -9.700 1.00 98.31 91 ASP A O 1
ATOM 758 N N . THR A 1 92 ? -9.716 -21.365 -8.854 1.00 98.38 92 THR A N 1
ATOM 759 C CA . THR A 1 92 ? -10.162 -20.625 -10.054 1.00 98.38 92 THR A CA 1
ATOM 760 C C . THR A 1 92 ? -9.253 -20.918 -11.251 1.00 98.38 92 THR A C 1
ATOM 762 O O . THR A 1 92 ? -9.717 -21.317 -12.314 1.00 98.38 92 THR A O 1
ATOM 765 N N . ILE A 1 93 ? -7.934 -20.818 -11.072 1.00 98.44 93 ILE A N 1
ATOM 766 C CA . ILE A 1 93 ? -6.986 -21.124 -12.153 1.00 98.44 93 ILE A CA 1
ATOM 767 C C . ILE A 1 93 ? -7.043 -22.618 -12.517 1.00 98.44 93 ILE A C 1
ATOM 769 O O . ILE A 1 93 ? -6.999 -22.988 -13.690 1.00 98.44 93 ILE A O 1
ATOM 773 N N . ALA A 1 94 ? -7.186 -23.501 -11.523 1.00 98.19 94 ALA A N 1
ATOM 774 C CA . ALA A 1 94 ? -7.262 -24.945 -11.737 1.00 98.19 94 ALA A CA 1
ATOM 775 C C . ALA A 1 94 ? -8.533 -25.386 -12.486 1.00 98.19 94 ALA A C 1
ATOM 777 O O . ALA A 1 94 ? -8.505 -26.420 -13.157 1.00 98.19 94 ALA A O 1
ATOM 778 N N . SER A 1 95 ? -9.630 -24.624 -12.402 1.00 98.19 95 SER A N 1
ATOM 779 C CA . SER A 1 95 ? -10.856 -24.879 -13.171 1.00 98.19 95 SER A CA 1
ATOM 780 C C . SER A 1 95 ? -10.763 -24.420 -14.633 1.00 98.19 95 SER A C 1
ATOM 782 O O . SER A 1 95 ? -11.680 -24.680 -15.413 1.00 98.19 95 SER A O 1
ATOM 784 N N . GLY A 1 96 ? -9.646 -23.795 -15.025 1.00 97.62 96 GLY A N 1
ATOM 785 C CA . GLY A 1 96 ? -9.425 -23.249 -16.362 1.00 97.62 96 GLY A CA 1
ATOM 786 C C . GLY A 1 96 ? -9.944 -21.821 -16.538 1.00 97.62 96 GLY A C 1
ATOM 787 O O . GLY A 1 96 ? -9.981 -21.334 -17.669 1.00 97.62 96 GLY A O 1
ATOM 788 N N . GLU A 1 97 ? -10.341 -21.149 -15.454 1.00 97.81 97 GLU A N 1
ATOM 789 C CA . GLU A 1 97 ? -10.748 -19.746 -15.478 1.00 97.81 97 GLU A CA 1
ATOM 790 C C . GLU A 1 97 ? -9.538 -18.833 -15.197 1.00 97.81 97 GLU A C 1
ATOM 792 O O . GLU A 1 97 ? -8.946 -18.904 -14.118 1.00 97.81 97 GLU A O 1
ATOM 797 N N . PRO A 1 98 ? -9.137 -17.960 -16.140 1.00 97.31 98 PRO A N 1
ATOM 798 C CA . PRO A 1 98 ? -8.036 -17.036 -15.902 1.00 97.31 98 PRO A CA 1
ATOM 799 C C . PRO A 1 98 ? -8.446 -15.913 -14.943 1.00 97.31 98 PRO A C 1
ATOM 801 O O . PRO A 1 98 ? -9.567 -15.404 -14.995 1.00 97.31 98 PRO A O 1
ATOM 804 N N . VAL A 1 99 ? -7.500 -15.459 -14.120 1.00 98.44 99 VAL A N 1
ATOM 805 C CA . VAL A 1 99 ? -7.660 -14.258 -13.288 1.00 98.44 99 VAL A CA 1
ATOM 806 C C . VAL A 1 99 ? -6.941 -13.085 -13.945 1.00 98.44 99 VAL A C 1
ATOM 808 O O . VAL A 1 99 ? -5.760 -13.177 -14.273 1.00 98.44 99 VAL A O 1
ATOM 811 N N . GLU A 1 100 ? -7.642 -11.969 -14.140 1.00 98.62 100 GLU A N 1
ATOM 812 C CA . GLU A 1 100 ? -7.148 -10.846 -14.940 1.00 98.62 100 GLU A CA 1
ATOM 813 C C . GLU A 1 100 ? -7.083 -9.529 -14.158 1.00 98.62 100 GLU A C 1
ATOM 815 O O . GLU A 1 100 ? -7.991 -9.186 -13.396 1.00 98.62 100 GLU A O 1
ATOM 820 N N . TYR A 1 101 ? -6.025 -8.759 -14.422 1.00 98.81 101 TYR A N 1
ATOM 821 C CA . TYR A 1 101 ? -5.810 -7.417 -13.881 1.00 98.81 101 TYR A CA 1
ATOM 822 C C . TYR A 1 101 ? -5.486 -6.424 -14.988 1.00 98.81 101 TYR A C 1
ATOM 824 O O . TYR A 1 101 ? -4.639 -6.699 -15.840 1.00 98.81 101 TYR A O 1
ATOM 832 N N . GLY A 1 102 ? -6.086 -5.238 -14.934 1.00 98.88 102 GLY A N 1
ATOM 833 C CA . GLY A 1 102 ? -5.665 -4.099 -15.747 1.00 98.88 102 GLY A CA 1
ATOM 834 C C . GLY A 1 102 ? -4.530 -3.332 -15.070 1.00 98.88 102 GLY A C 1
ATOM 835 O O . GLY A 1 102 ? -4.628 -3.024 -13.885 1.00 98.88 102 GLY A O 1
ATOM 836 N N . LEU A 1 103 ? -3.472 -3.012 -15.818 1.00 98.88 103 LEU A N 1
ATOM 837 C CA . LEU A 1 103 ? -2.416 -2.095 -15.388 1.00 98.88 103 LEU A CA 1
ATOM 838 C C . LEU A 1 103 ? -2.771 -0.673 -15.797 1.00 98.88 103 LEU A C 1
ATOM 840 O O . LEU A 1 103 ? -2.957 -0.393 -16.985 1.00 98.88 103 LEU A O 1
ATOM 844 N N . TYR A 1 104 ? -2.757 0.220 -14.821 1.00 98.81 104 TYR A N 1
ATOM 845 C CA . TYR A 1 104 ? -2.954 1.647 -14.988 1.00 98.81 104 TYR A CA 1
ATOM 846 C C . TYR A 1 104 ? -1.808 2.416 -14.344 1.00 98.81 104 TYR A C 1
ATOM 848 O O . TYR A 1 104 ? -1.163 1.938 -13.406 1.00 98.81 104 TYR A O 1
ATOM 856 N N . VAL A 1 105 ? -1.562 3.622 -14.843 1.00 98.75 105 VAL A N 1
ATOM 857 C CA . VAL A 1 105 ? -0.583 4.541 -14.265 1.00 98.75 105 VAL A CA 1
ATOM 858 C C . VAL A 1 105 ? -1.158 5.934 -14.096 1.00 98.75 105 VAL A C 1
ATOM 860 O O . VAL A 1 105 ? -1.933 6.395 -14.929 1.00 98.75 105 VAL A O 1
ATOM 863 N N . GLN A 1 106 ? -0.725 6.623 -13.048 1.00 98.31 106 GLN A N 1
ATOM 864 C CA . GLN A 1 106 ? -0.833 8.077 -12.947 1.00 98.31 106 GLN A CA 1
ATOM 865 C C . GLN A 1 106 ? 0.531 8.677 -13.280 1.00 98.31 106 GLN A C 1
ATOM 867 O O . GLN A 1 106 ? 1.560 8.088 -12.939 1.00 98.31 106 GLN A O 1
ATOM 872 N N . LEU A 1 107 ? 0.550 9.834 -13.942 1.00 97.69 107 LEU A N 1
ATOM 873 C CA . LEU A 1 107 ? 1.781 10.515 -14.340 1.00 97.69 107 LEU A CA 1
ATOM 874 C C . LEU A 1 107 ? 1.770 11.967 -13.871 1.00 97.69 107 LEU A C 1
ATOM 876 O O . LEU A 1 107 ? 0.823 12.693 -14.161 1.00 97.69 107 LEU A O 1
ATOM 880 N N . ILE A 1 108 ? 2.862 12.391 -13.237 1.00 96.25 108 ILE A N 1
ATOM 881 C CA . ILE A 1 108 ? 3.100 13.784 -12.844 1.00 96.25 108 ILE A CA 1
ATOM 882 C C . ILE A 1 108 ? 4.375 14.269 -13.534 1.00 96.25 108 ILE A C 1
ATOM 884 O O . ILE A 1 108 ? 5.393 13.569 -13.543 1.00 96.25 108 ILE A O 1
ATOM 888 N N . ASP A 1 109 ? 4.319 15.446 -14.154 1.00 94.44 109 ASP A N 1
ATOM 889 C CA . ASP A 1 109 ? 5.533 16.133 -14.587 1.00 94.44 109 ASP A CA 1
ATOM 890 C C . ASP A 1 109 ? 6.231 16.714 -13.345 1.00 94.44 109 ASP A C 1
ATOM 892 O O . ASP A 1 109 ? 5.553 17.348 -12.537 1.00 94.44 109 ASP A O 1
ATOM 896 N N . PRO A 1 110 ? 7.543 16.506 -13.124 1.00 89.62 110 PRO A N 1
ATOM 897 C CA . PRO A 1 110 ? 8.230 17.076 -11.967 1.00 89.62 110 PRO A CA 1
ATOM 898 C C . PRO A 1 110 ? 8.063 18.598 -11.832 1.00 89.62 110 PRO A C 1
ATOM 900 O O . PRO A 1 110 ? 8.082 19.110 -10.714 1.00 89.62 110 PRO A O 1
ATOM 903 N N . ASP A 1 111 ? 7.837 19.309 -12.941 1.00 87.81 111 ASP A N 1
ATOM 904 C CA . ASP A 1 111 ? 7.562 20.749 -12.925 1.00 87.81 111 ASP A CA 1
ATOM 905 C C . ASP A 1 111 ? 6.160 21.084 -12.374 1.00 87.81 111 ASP A C 1
ATOM 907 O O . ASP A 1 111 ? 5.952 22.183 -11.866 1.00 87.81 111 ASP A O 1
ATOM 911 N N . ASP A 1 112 ? 5.214 20.138 -12.392 1.00 87.88 112 ASP A N 1
ATOM 912 C CA . ASP A 1 112 ? 3.821 20.293 -11.940 1.00 87.88 112 ASP A CA 1
ATOM 913 C C . ASP A 1 112 ? 3.612 19.969 -10.449 1.00 87.88 112 ASP A C 1
ATOM 915 O O . ASP A 1 112 ? 2.503 20.098 -9.931 1.00 87.88 112 ASP A O 1
ATOM 919 N N . VAL A 1 113 ? 4.664 19.582 -9.721 1.00 84.62 113 VAL A N 1
ATOM 920 C CA . VAL A 1 113 ? 4.568 19.180 -8.303 1.00 84.62 113 VAL A CA 1
ATOM 921 C C . VAL A 1 113 ? 4.007 20.283 -7.403 1.00 84.62 113 VAL A C 1
ATOM 923 O O . VAL A 1 113 ? 3.334 19.993 -6.420 1.00 84.62 113 VAL A O 1
ATOM 926 N N . HIS A 1 114 ? 4.208 21.550 -7.768 1.00 81.81 114 HIS A N 1
ATOM 927 C CA . HIS A 1 114 ? 3.669 22.709 -7.051 1.00 81.81 114 HIS A CA 1
ATOM 928 C C . HIS A 1 114 ? 2.128 22.762 -7.007 1.00 81.81 114 HIS A C 1
ATOM 930 O O . HIS A 1 114 ? 1.571 23.566 -6.262 1.00 81.81 114 HIS A O 1
ATOM 936 N N . GLN A 1 115 ? 1.437 21.943 -7.807 1.00 80.00 115 GLN A N 1
ATOM 937 C CA . GLN A 1 115 ? -0.021 21.804 -7.775 1.00 80.00 115 GLN A CA 1
ATOM 938 C C . GLN A 1 115 ? -0.509 20.944 -6.595 1.00 80.00 115 GLN A C 1
ATOM 940 O O . GLN A 1 115 ? -1.697 20.965 -6.275 1.00 80.00 115 GLN A O 1
ATOM 945 N N . LEU A 1 116 ? 0.385 20.186 -5.951 1.00 87.12 116 LEU A N 1
ATOM 946 C CA . LEU A 1 116 ? 0.074 19.355 -4.793 1.00 87.12 116 LEU A CA 1
ATOM 947 C C . LEU A 1 116 ? 0.293 20.121 -3.487 1.00 87.12 116 LEU A C 1
ATOM 949 O O . LEU A 1 116 ? 1.248 20.879 -3.339 1.00 87.12 116 LEU A O 1
ATOM 953 N N . SER A 1 117 ? -0.567 19.863 -2.503 1.00 90.12 117 SER A N 1
ATOM 954 C CA . SER A 1 117 ? -0.404 20.361 -1.131 1.00 90.12 117 SER A CA 1
ATOM 955 C C . SER A 1 117 ? 0.509 19.480 -0.267 1.00 90.12 117 SER A C 1
ATOM 957 O O . SER A 1 117 ? 0.622 19.720 0.928 1.00 90.12 117 SER A O 1
ATOM 959 N N . PHE A 1 118 ? 1.108 18.439 -0.846 1.00 93.19 118 PHE A N 1
ATOM 960 C CA . PHE A 1 118 ? 1.954 17.453 -0.176 1.00 93.19 118 PHE A CA 1
ATOM 961 C C . PHE A 1 118 ? 3.083 17.002 -1.112 1.00 93.19 118 PHE A C 1
ATOM 963 O O . PHE A 1 118 ? 3.004 17.181 -2.329 1.00 93.19 118 PHE A O 1
ATOM 970 N N . ASP A 1 119 ? 4.122 16.381 -0.555 1.00 93.88 119 ASP A N 1
ATOM 971 C CA . ASP A 1 119 ? 5.230 15.827 -1.336 1.00 93.88 119 ASP A CA 1
ATOM 972 C C . ASP A 1 119 ? 4.762 14.600 -2.158 1.00 93.88 119 ASP A C 1
ATOM 974 O O . ASP A 1 119 ? 4.324 13.606 -1.576 1.00 93.88 119 ASP A O 1
ATOM 978 N N . PRO A 1 120 ? 4.848 14.602 -3.504 1.00 94.38 120 PRO A N 1
ATOM 979 C CA . PRO A 1 120 ? 4.460 13.454 -4.332 1.00 94.38 120 PRO A CA 1
ATOM 980 C C . PRO A 1 120 ? 5.318 12.205 -4.097 1.00 94.38 120 PRO A C 1
ATOM 982 O O . PRO A 1 120 ? 4.950 11.129 -4.578 1.00 94.38 120 PRO A O 1
ATOM 985 N N . LEU A 1 121 ? 6.465 12.341 -3.427 1.00 95.12 121 LEU A N 1
ATOM 986 C CA . LEU A 1 121 ? 7.370 11.256 -3.055 1.00 95.12 121 LEU A CA 1
ATOM 987 C C . LEU A 1 121 ? 7.113 10.729 -1.635 1.00 95.12 121 LEU A C 1
ATOM 989 O O . LEU A 1 121 ? 7.785 9.790 -1.217 1.00 95.12 121 LEU A O 1
ATOM 993 N N . ASP A 1 122 ? 6.155 11.304 -0.905 1.00 96.81 122 ASP A N 1
ATOM 994 C CA . ASP A 1 122 ? 5.662 10.757 0.356 1.00 96.81 122 ASP A CA 1
ATOM 995 C C . ASP A 1 122 ? 4.728 9.568 0.076 1.00 96.81 122 ASP A C 1
ATOM 997 O O . ASP A 1 122 ? 3.642 9.704 -0.501 1.00 96.81 122 ASP A O 1
ATOM 1001 N N . ASP A 1 123 ? 5.152 8.371 0.478 1.00 97.25 123 ASP A N 1
ATOM 1002 C CA . ASP A 1 123 ? 4.420 7.131 0.236 1.00 97.25 123 ASP A CA 1
ATOM 1003 C C . ASP A 1 123 ? 3.230 6.910 1.180 1.00 97.25 123 ASP A C 1
ATOM 1005 O O . ASP A 1 123 ? 2.451 5.975 0.979 1.00 97.25 123 ASP A O 1
ATOM 1009 N N . THR A 1 124 ? 3.001 7.828 2.125 1.00 97.56 124 THR A N 1
ATOM 1010 C CA . THR A 1 124 ? 1.745 7.923 2.885 1.00 97.56 124 THR A CA 1
ATOM 1011 C C . THR A 1 124 ? 0.629 8.628 2.102 1.00 97.56 124 THR A C 1
ATOM 1013 O O . THR A 1 124 ? -0.524 8.647 2.551 1.00 97.56 124 THR A O 1
ATOM 1016 N N . LYS A 1 125 ? 0.941 9.191 0.923 1.00 96.94 125 LYS A N 1
ATOM 1017 C CA . LYS A 1 125 ? 0.019 9.992 0.109 1.00 96.94 125 LYS A CA 1
ATOM 1018 C C . LYS A 1 125 ? -0.452 9.281 -1.160 1.00 96.94 125 LYS A C 1
ATOM 1020 O O . LYS A 1 125 ? 0.313 8.632 -1.881 1.00 96.94 125 LYS A O 1
ATOM 1025 N N . VAL A 1 126 ? -1.729 9.462 -1.484 1.00 96.38 126 VAL A N 1
ATOM 1026 C CA . VAL A 1 126 ? -2.337 9.098 -2.774 1.00 96.38 126 VAL A CA 1
ATOM 1027 C C . VAL A 1 126 ? -2.491 10.331 -3.661 1.00 96.38 126 VAL A C 1
ATOM 1029 O O . VAL A 1 126 ? -2.629 11.446 -3.161 1.00 96.38 126 VAL A O 1
ATOM 1032 N N . TRP A 1 127 ? -2.442 10.141 -4.978 1.00 95.88 127 TRP A N 1
ATOM 1033 C CA . TRP A 1 127 ? -2.660 11.211 -5.950 1.00 95.88 127 TRP A CA 1
ATOM 1034 C C . TRP A 1 127 ? -4.122 11.199 -6.395 1.00 95.88 127 TRP A C 1
ATOM 1036 O O . TRP A 1 127 ? -4.627 10.144 -6.777 1.00 95.88 127 TRP A O 1
ATOM 1046 N N . ASP A 1 128 ? -4.790 12.353 -6.356 1.00 93.56 128 ASP A N 1
ATOM 1047 C CA . ASP A 1 128 ? -6.200 12.471 -6.743 1.00 93.56 128 ASP A CA 1
ATOM 1048 C C . ASP A 1 128 ? -6.397 12.081 -8.216 1.00 93.56 128 ASP A C 1
ATOM 1050 O O . ASP A 1 128 ? -5.821 12.693 -9.117 1.00 93.56 128 ASP A O 1
ATOM 1054 N N . GLU A 1 129 ? -7.226 11.068 -8.460 1.00 94.19 129 GLU A N 1
ATOM 1055 C CA . GLU A 1 129 ? -7.532 10.550 -9.795 1.00 94.19 129 GLU A CA 1
ATOM 1056 C C . GLU A 1 129 ? -8.334 11.541 -10.655 1.00 94.19 129 GLU A C 1
ATOM 1058 O O . GLU A 1 129 ? -8.318 11.441 -11.880 1.00 94.19 129 GLU A O 1
ATOM 1063 N N . ASN A 1 130 ? -8.992 12.538 -10.053 1.00 92.31 130 ASN A N 1
ATOM 1064 C CA . ASN A 1 130 ? -9.653 13.611 -10.802 1.00 92.31 130 ASN A CA 1
ATOM 1065 C C . ASN A 1 130 ? -8.652 14.626 -11.373 1.00 92.31 130 ASN A C 1
ATOM 1067 O O . ASN A 1 130 ? -8.946 15.286 -12.370 1.00 92.31 130 ASN A O 1
ATOM 1071 N N . VAL A 1 131 ? -7.479 14.753 -10.743 1.00 92.31 131 VAL A N 1
ATOM 1072 C CA . VAL A 1 131 ? -6.402 15.660 -11.169 1.00 92.31 131 VAL A CA 1
ATOM 1073 C C . VAL A 1 131 ? -5.397 14.914 -12.046 1.00 92.31 131 VAL A C 1
ATOM 1075 O O . VAL A 1 131 ? -5.045 15.376 -13.130 1.00 92.31 131 VAL A O 1
ATOM 1078 N N . PHE A 1 132 ? -4.980 13.727 -11.606 1.00 94.81 132 PHE A N 1
ATOM 1079 C CA . PHE A 1 132 ? -4.048 12.847 -12.302 1.00 94.81 132 PHE A CA 1
ATOM 1080 C C . PHE A 1 132 ? -4.761 11.535 -12.653 1.00 94.81 132 PHE A C 1
ATOM 1082 O O . PHE A 1 132 ? -4.665 10.566 -11.898 1.00 94.81 132 PHE A O 1
ATOM 1089 N N . PRO A 1 133 ? -5.499 11.479 -13.775 1.00 96.44 133 PRO A N 1
ATOM 1090 C CA . PRO A 1 133 ? -6.326 10.326 -14.111 1.00 96.44 133 PRO A CA 1
ATOM 1091 C C . PRO A 1 133 ? -5.506 9.073 -14.404 1.00 96.44 133 PRO A C 1
ATOM 1093 O O . PRO A 1 133 ? -4.365 9.135 -14.870 1.00 96.44 133 PRO A O 1
ATOM 1096 N N . LEU A 1 134 ? -6.135 7.919 -14.180 1.00 98.06 134 LEU A N 1
ATOM 1097 C CA . LEU A 1 134 ? -5.581 6.616 -14.526 1.00 98.06 134 LEU A CA 1
ATOM 1098 C C . LEU A 1 134 ? -5.465 6.450 -16.044 1.00 98.06 134 LEU A C 1
ATOM 1100 O O . LEU A 1 134 ? -6.448 6.518 -16.783 1.00 98.06 134 LEU A O 1
ATOM 1104 N N . ILE A 1 135 ? -4.248 6.175 -16.506 1.00 98.62 135 ILE A N 1
ATOM 1105 C CA . ILE A 1 135 ? -3.925 5.910 -17.907 1.00 98.62 135 ILE A CA 1
ATOM 1106 C C . ILE A 1 135 ? -3.746 4.397 -18.080 1.00 98.62 135 ILE A C 1
ATOM 1108 O O . ILE A 1 135 ? -2.872 3.822 -17.426 1.00 98.62 135 ILE A O 1
ATOM 1112 N N . PRO A 1 136 ? -4.528 3.727 -18.948 1.00 98.50 136 PRO A N 1
ATOM 1113 C CA . PRO A 1 136 ? -4.385 2.292 -19.179 1.00 98.50 136 PRO A CA 1
ATOM 1114 C C . PRO A 1 136 ? -3.059 1.971 -19.879 1.00 98.50 136 PRO A C 1
ATOM 1116 O O . PRO A 1 136 ? -2.687 2.621 -20.857 1.00 98.50 136 PRO A O 1
ATOM 1119 N N . VAL A 1 137 ? -2.371 0.932 -19.404 1.00 98.56 137 VAL A N 1
ATOM 1120 C CA . VAL A 1 137 ? -1.095 0.449 -19.959 1.00 98.56 137 VAL A CA 1
ATOM 1121 C C . VAL A 1 137 ? -1.245 -0.935 -20.577 1.00 98.56 137 VAL A C 1
ATOM 1123 O O . VAL A 1 137 ? -0.773 -1.172 -21.687 1.00 98.56 137 VAL A O 1
ATOM 1126 N N . GLY A 1 138 ? -1.891 -1.867 -19.875 1.00 98.44 138 GLY A N 1
ATOM 1127 C CA . GLY A 1 138 ? -1.955 -3.256 -20.320 1.00 98.44 138 GLY A CA 1
ATOM 1128 C C . GLY A 1 138 ? -2.772 -4.155 -19.404 1.00 98.44 138 GLY A C 1
ATOM 1129 O O . GLY A 1 138 ? -3.528 -3.679 -18.561 1.00 98.44 138 GLY A O 1
ATOM 1130 N N . LYS A 1 139 ? -2.619 -5.467 -19.589 1.00 98.38 139 LYS A N 1
ATOM 1131 C CA . LYS A 1 139 ? -3.342 -6.501 -18.844 1.00 98.38 139 LYS A CA 1
ATOM 1132 C C . LYS A 1 139 ? -2.389 -7.612 -18.414 1.00 98.38 139 LYS A C 1
ATOM 1134 O O . LYS A 1 139 ? -1.576 -8.057 -19.221 1.00 98.38 139 LYS A O 1
ATOM 1139 N N . MET A 1 140 ? -2.528 -8.075 -17.178 1.00 98.62 140 MET A N 1
ATOM 1140 C CA . MET A 1 140 ? -1.905 -9.296 -16.669 1.00 98.62 140 MET A CA 1
ATOM 1141 C C . MET A 1 140 ? -2.964 -10.392 -16.577 1.00 98.62 140 MET A C 1
ATOM 1143 O O . MET A 1 140 ? -4.077 -10.137 -16.120 1.00 98.62 140 MET A O 1
ATOM 1147 N N . VAL A 1 141 ? -2.607 -11.596 -17.018 1.00 98.69 141 VAL A N 1
ATOM 1148 C CA . VAL A 1 141 ? -3.460 -12.786 -16.974 1.00 98.69 141 VAL A CA 1
ATOM 1149 C C . VAL A 1 141 ? -2.723 -13.850 -16.172 1.00 98.69 141 VAL A C 1
ATOM 1151 O O . VAL A 1 141 ? -1.599 -14.208 -16.514 1.00 98.69 141 VAL A O 1
ATOM 1154 N N . LEU A 1 142 ? -3.343 -14.318 -15.094 1.00 98.44 142 LEU A N 1
ATOM 1155 C CA . LEU A 1 142 ? -2.881 -15.445 -14.296 1.00 98.44 142 LEU A CA 1
ATOM 1156 C C . LEU A 1 142 ? -3.684 -16.674 -14.731 1.00 98.44 142 LEU A C 1
ATOM 1158 O O . LEU A 1 142 ? -4.877 -16.766 -14.447 1.00 98.44 142 LEU A O 1
ATOM 1162 N N . ASP A 1 143 ? -3.042 -17.584 -15.457 1.00 98.06 143 ASP A N 1
ATOM 1163 C CA . ASP A 1 143 ? -3.681 -18.748 -16.087 1.00 98.06 143 ASP A CA 1
ATOM 1164 C C . ASP A 1 143 ? -3.051 -20.091 -15.687 1.00 98.06 143 ASP A C 1
ATOM 1166 O O . ASP A 1 143 ? -3.528 -21.150 -16.090 1.00 98.06 143 ASP A O 1
ATOM 1170 N N . THR A 1 144 ? -1.988 -20.059 -14.881 1.00 97.88 144 THR A N 1
ATOM 1171 C CA . THR A 1 144 ? -1.205 -21.243 -14.532 1.00 97.88 144 THR A CA 1
ATOM 1172 C C . THR A 1 144 ? -0.823 -21.216 -13.055 1.00 97.88 144 THR A C 1
ATOM 1174 O O . THR A 1 144 ? -0.208 -20.265 -12.573 1.00 97.88 144 THR A O 1
ATOM 1177 N N . ASN A 1 145 ? -1.170 -22.282 -12.332 1.00 98.12 145 ASN A N 1
ATOM 1178 C CA . ASN A 1 145 ? -0.747 -22.485 -10.948 1.00 98.12 145 ASN A CA 1
ATOM 1179 C C . ASN A 1 145 ? 0.711 -22.975 -10.873 1.00 98.12 145 ASN A C 1
ATOM 1181 O O . ASN A 1 145 ? 1.161 -23.677 -11.782 1.00 98.12 145 ASN A O 1
ATOM 1185 N N . PRO A 1 146 ? 1.437 -22.688 -9.774 1.00 97.00 146 PRO A N 1
ATOM 1186 C CA . PRO A 1 146 ? 2.791 -23.199 -9.586 1.00 97.00 146 PRO A CA 1
ATOM 1187 C C . PRO A 1 146 ? 2.796 -24.732 -9.540 1.00 97.00 146 PRO A C 1
ATOM 1189 O O . PRO A 1 146 ? 1.954 -25.350 -8.882 1.00 97.00 146 PRO A O 1
ATOM 1192 N N . GLY A 1 147 ? 3.780 -25.355 -10.193 1.00 96.31 147 GLY A N 1
ATOM 1193 C CA . GLY A 1 147 ? 3.978 -26.807 -10.150 1.00 96.31 147 GLY A CA 1
ATOM 1194 C C . GLY A 1 147 ? 4.542 -27.282 -8.809 1.00 96.31 147 GLY A C 1
ATOM 1195 O O . GLY A 1 147 ? 4.271 -28.400 -8.369 1.00 96.31 147 GLY A O 1
ATOM 1196 N N . SER A 1 148 ? 5.307 -26.426 -8.130 1.00 96.88 148 SER A N 1
ATOM 1197 C CA . SER A 1 148 ? 5.789 -26.650 -6.768 1.00 96.88 148 SER A CA 1
ATOM 1198 C C . SER A 1 148 ? 5.805 -25.353 -5.965 1.00 96.88 148 SER A C 1
ATOM 1200 O O . SER A 1 148 ? 6.631 -24.470 -6.194 1.00 96.88 148 SER A O 1
ATOM 1202 N N . PHE A 1 149 ? 4.956 -25.278 -4.937 1.00 95.50 149 PHE A N 1
ATOM 1203 C CA . PHE A 1 149 ? 4.894 -24.133 -4.024 1.00 95.50 149 PHE A CA 1
ATOM 1204 C C . PHE A 1 149 ? 6.257 -23.810 -3.391 1.00 95.50 149 PHE A C 1
ATOM 1206 O O . PHE A 1 149 ? 6.682 -22.659 -3.355 1.00 95.50 149 PHE A O 1
ATOM 1213 N N . LYS A 1 150 ? 7.002 -24.836 -2.963 1.00 96.06 150 LYS A N 1
ATOM 1214 C CA . LYS A 1 150 ? 8.325 -24.656 -2.350 1.00 96.06 150 LYS A CA 1
ATOM 1215 C C . LYS A 1 150 ? 9.359 -24.080 -3.323 1.00 96.06 150 LYS A C 1
ATOM 1217 O O . LYS A 1 150 ? 10.251 -23.352 -2.905 1.00 96.06 150 LYS A O 1
ATOM 1222 N N . GLU A 1 151 ? 9.305 -24.465 -4.594 1.00 96.56 151 GLU A N 1
ATOM 1223 C CA . GLU A 1 151 ? 10.327 -24.071 -5.571 1.00 96.56 151 GLU A CA 1
ATOM 1224 C C . GLU A 1 151 ? 9.991 -22.755 -6.270 1.00 96.56 151 GLU A C 1
ATOM 1226 O O . GLU A 1 151 ? 10.901 -22.010 -6.621 1.00 96.56 151 GLU A O 1
ATOM 1231 N N . GLU A 1 152 ? 8.703 -22.458 -6.435 1.00 97.06 152 GLU A N 1
ATOM 1232 C CA . GLU A 1 152 ? 8.233 -21.313 -7.214 1.00 97.06 152 GLU A CA 1
ATOM 1233 C C . GLU A 1 152 ? 7.682 -20.188 -6.339 1.00 97.06 152 GLU A C 1
ATOM 1235 O O . GLU A 1 152 ? 7.930 -19.033 -6.647 1.00 97.06 152 GLU A O 1
ATOM 1240 N N . VAL A 1 153 ? 6.996 -20.480 -5.229 1.00 96.56 153 VAL A N 1
ATOM 1241 C CA . VAL A 1 153 ? 6.405 -19.442 -4.362 1.00 96.56 153 VAL A CA 1
ATOM 1242 C C . VAL A 1 153 ? 7.337 -19.104 -3.201 1.00 96.56 153 VAL A C 1
ATOM 1244 O O . VAL A 1 153 ? 7.701 -17.948 -3.015 1.00 96.56 153 VAL A O 1
ATOM 1247 N N . GLU A 1 154 ? 7.815 -20.101 -2.456 1.00 96.19 154 GLU A N 1
ATOM 1248 C CA . GLU A 1 154 ? 8.686 -19.860 -1.293 1.00 96.19 154 GLU A CA 1
ATOM 1249 C C . GLU A 1 154 ? 10.061 -19.293 -1.675 1.00 96.19 154 GLU A C 1
ATOM 1251 O O . GLU A 1 154 ? 10.676 -18.552 -0.905 1.00 96.19 154 GLU A O 1
ATOM 1256 N N . LYS A 1 155 ? 10.574 -19.612 -2.869 1.00 96.62 155 LYS A N 1
ATOM 1257 C CA . LYS A 1 155 ? 11.903 -19.162 -3.321 1.00 96.62 155 LYS A CA 1
ATOM 1258 C C . LYS A 1 155 ? 11.879 -17.957 -4.253 1.00 96.62 155 LYS A C 1
ATOM 1260 O O . LYS A 1 155 ? 12.959 -17.493 -4.622 1.00 96.62 155 LYS A O 1
ATOM 1265 N N . ILE A 1 156 ? 10.709 -17.426 -4.613 1.00 97.19 156 ILE A N 1
ATOM 1266 C CA . ILE A 1 156 ? 10.662 -16.230 -5.456 1.00 97.19 156 ILE A CA 1
ATOM 1267 C C . ILE A 1 156 ? 11.293 -15.032 -4.739 1.00 97.19 156 ILE A C 1
ATOM 1269 O O . ILE A 1 156 ? 11.227 -14.893 -3.509 1.00 97.19 156 ILE A O 1
ATOM 1273 N N . ALA A 1 157 ? 11.956 -14.182 -5.513 1.00 95.88 157 ALA A N 1
ATOM 1274 C CA . ALA A 1 157 ? 12.718 -13.044 -5.028 1.00 95.88 157 ALA A CA 1
ATOM 1275 C C . ALA A 1 157 ? 12.416 -11.793 -5.866 1.00 95.88 157 ALA A C 1
ATOM 1277 O O . ALA A 1 157 ? 13.006 -11.569 -6.919 1.00 95.88 157 ALA A O 1
ATOM 1278 N N . PHE A 1 158 ? 11.524 -10.938 -5.363 1.00 94.69 158 PHE A N 1
ATOM 1279 C CA . PHE A 1 158 ? 11.240 -9.625 -5.949 1.00 94.69 158 PHE A CA 1
ATOM 1280 C C . PHE A 1 158 ? 12.093 -8.539 -5.299 1.00 94.69 158 PHE A C 1
ATOM 1282 O O . PHE A 1 158 ? 12.243 -8.535 -4.081 1.00 94.69 158 PHE A O 1
ATOM 1289 N N . SER A 1 159 ? 12.620 -7.596 -6.079 1.00 92.56 159 SER A N 1
ATOM 1290 C CA . SER A 1 159 ? 13.293 -6.400 -5.562 1.00 92.56 159 SER A CA 1
ATOM 1291 C C . SER A 1 159 ? 12.863 -5.173 -6.366 1.00 92.56 159 SER A C 1
ATOM 1293 O O . SER A 1 159 ? 12.872 -5.253 -7.595 1.00 92.56 159 SER A O 1
ATOM 1295 N N . PRO A 1 160 ? 12.547 -4.027 -5.729 1.00 92.81 160 PRO A N 1
ATOM 1296 C CA . PRO A 1 160 ? 12.231 -2.799 -6.459 1.00 92.81 160 PRO A CA 1
ATOM 1297 C C . PRO A 1 160 ? 13.436 -2.225 -7.224 1.00 92.81 160 PRO A C 1
ATOM 1299 O O . PRO A 1 160 ? 13.244 -1.380 -8.089 1.00 92.81 160 PRO A O 1
ATOM 1302 N N . SER A 1 161 ? 14.659 -2.692 -6.939 1.00 88.75 161 SER A N 1
ATOM 1303 C CA . SER A 1 161 ? 15.873 -2.348 -7.697 1.00 88.75 161 SER A CA 1
ATOM 1304 C C . SER A 1 161 ? 16.084 -3.180 -8.967 1.00 88.75 161 SER A C 1
ATOM 1306 O O . SER A 1 161 ? 17.028 -2.916 -9.705 1.00 88.75 161 SER A O 1
ATOM 1308 N N . ASN A 1 162 ? 15.219 -4.159 -9.260 1.00 88.69 162 ASN A N 1
ATOM 1309 C CA . ASN A 1 162 ? 15.227 -4.860 -10.548 1.00 88.69 162 ASN A CA 1
ATOM 1310 C C . ASN A 1 162 ? 14.506 -4.002 -11.602 1.00 88.69 162 ASN A C 1
ATOM 1312 O O . ASN A 1 162 ? 13.381 -4.302 -12.002 1.00 88.69 162 ASN A O 1
ATOM 1316 N N . LEU A 1 163 ? 15.137 -2.895 -11.991 1.00 87.69 163 LEU A N 1
ATOM 1317 C CA . LEU A 1 163 ? 14.604 -1.941 -12.959 1.00 87.69 163 LEU A CA 1
ATOM 1318 C C . LEU A 1 163 ? 14.916 -2.362 -14.403 1.00 87.69 163 LEU A C 1
ATOM 1320 O O . LEU A 1 163 ? 15.860 -3.103 -14.665 1.00 87.69 163 LEU A O 1
ATOM 1324 N N . ILE A 1 164 ? 14.115 -1.855 -15.338 1.00 86.62 164 ILE A N 1
ATOM 1325 C CA . ILE A 1 164 ? 14.323 -1.980 -16.788 1.00 86.62 164 ILE A CA 1
ATOM 1326 C C . ILE A 1 164 ? 14.674 -0.613 -17.382 1.00 86.62 164 ILE A C 1
ATOM 1328 O O . ILE A 1 164 ? 14.412 0.414 -16.754 1.00 86.62 164 ILE A O 1
ATOM 1332 N N . ASP A 1 165 ? 15.228 -0.584 -18.598 1.00 87.75 165 ASP A N 1
ATOM 1333 C CA . ASP A 1 165 ? 15.532 0.680 -19.279 1.00 87.75 165 ASP A CA 1
ATOM 1334 C C . ASP A 1 165 ? 14.290 1.586 -19.363 1.00 87.75 165 ASP A C 1
ATOM 1336 O O . ASP A 1 165 ? 13.186 1.150 -19.697 1.00 87.75 165 ASP A O 1
ATOM 1340 N N . GLY A 1 166 ? 14.481 2.856 -19.015 1.00 89.88 166 GLY A N 1
ATOM 1341 C CA . GLY A 1 166 ? 13.417 3.847 -18.882 1.00 89.88 166 GLY A CA 1
ATOM 1342 C C . GLY A 1 166 ? 12.692 3.873 -17.530 1.00 89.88 166 GLY A C 1
ATOM 1343 O O . GLY A 1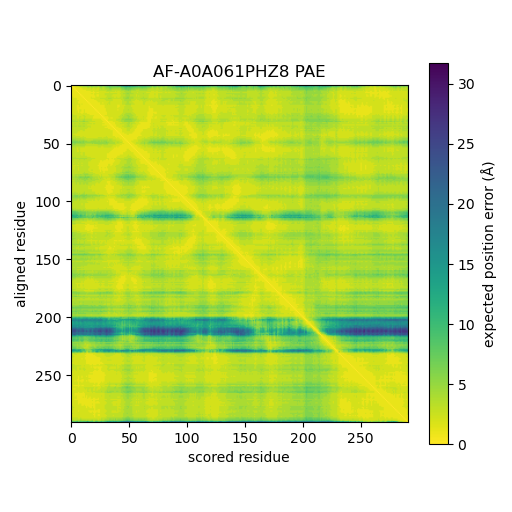 166 ? 11.929 4.810 -17.310 1.00 89.88 166 GLY A O 1
ATOM 1344 N N . ALA A 1 167 ? 12.930 2.931 -16.611 1.00 91.75 167 ALA A N 1
ATOM 1345 C CA . ALA A 1 167 ? 12.420 2.983 -15.239 1.00 91.75 167 ALA A CA 1
ATOM 1346 C C . ALA A 1 167 ? 13.541 3.338 -14.247 1.00 91.75 167 ALA A C 1
ATOM 1348 O O . ALA A 1 167 ? 14.607 2.731 -14.250 1.00 91.75 167 ALA A O 1
ATOM 1349 N N . GLU A 1 168 ? 13.291 4.313 -13.377 1.00 92.44 168 GLU A N 1
ATOM 1350 C CA . GLU A 1 168 ? 14.228 4.787 -12.355 1.00 92.44 168 GLU A CA 1
ATOM 1351 C C . GLU A 1 168 ? 13.532 4.811 -10.977 1.00 92.44 168 GLU A C 1
ATOM 1353 O O . GLU A 1 168 ? 12.306 4.959 -10.880 1.00 92.44 168 GLU A O 1
ATOM 1358 N N . LEU A 1 169 ? 14.304 4.665 -9.894 1.00 93.25 169 LEU A N 1
ATOM 1359 C CA . LEU A 1 169 ? 13.805 4.983 -8.553 1.00 93.25 169 LEU A CA 1
ATOM 1360 C C . LEU A 1 169 ? 13.615 6.501 -8.435 1.00 93.25 169 LEU A C 1
ATOM 1362 O O . LEU A 1 169 ? 14.411 7.269 -8.976 1.00 93.25 169 LEU A O 1
ATOM 1366 N N . SER A 1 170 ? 12.587 6.933 -7.707 1.00 93.56 170 SER A N 1
ATOM 1367 C CA . SER A 1 170 ? 12.488 8.327 -7.263 1.00 93.56 170 SER A CA 1
ATOM 1368 C C . SER A 1 170 ? 13.304 8.556 -5.986 1.00 93.56 170 SER A C 1
ATOM 1370 O O . SER A 1 170 ? 13.857 7.616 -5.414 1.00 93.56 170 SER A O 1
ATOM 1372 N N . ASP A 1 171 ? 13.337 9.797 -5.503 1.00 92.12 171 ASP A N 1
ATOM 1373 C CA . ASP A 1 171 ? 13.991 10.157 -4.237 1.00 92.12 171 ASP A CA 1
ATOM 1374 C C . ASP A 1 171 ? 13.115 9.897 -2.995 1.00 92.12 171 ASP A C 1
ATOM 1376 O O . ASP A 1 171 ? 13.438 10.350 -1.896 1.00 92.12 171 ASP A O 1
ATOM 1380 N N . ASP A 1 172 ? 12.023 9.145 -3.154 1.00 94.56 172 ASP A N 1
ATOM 1381 C CA . ASP A 1 172 ? 11.228 8.603 -2.053 1.00 94.56 172 ASP A CA 1
ATOM 1382 C C . ASP A 1 172 ? 12.134 7.819 -1.083 1.00 94.56 172 ASP A C 1
ATOM 1384 O O . ASP A 1 172 ? 12.768 6.813 -1.431 1.00 94.56 172 ASP A O 1
ATOM 1388 N N . LYS A 1 173 ? 12.202 8.299 0.164 1.00 94.38 173 LYS A N 1
ATOM 1389 C CA . LYS A 1 173 ? 13.110 7.781 1.198 1.00 94.38 173 LYS A CA 1
ATOM 1390 C C . LYS A 1 173 ? 12.829 6.310 1.522 1.00 94.38 173 LYS A C 1
ATOM 1392 O O . LYS A 1 173 ? 13.771 5.553 1.781 1.00 94.38 173 LYS A O 1
ATOM 1397 N N . MET A 1 174 ? 11.564 5.891 1.484 1.00 96.25 174 MET A N 1
ATOM 1398 C CA . MET A 1 174 ? 11.166 4.507 1.736 1.00 96.25 174 MET A CA 1
ATOM 1399 C C . MET A 1 174 ? 11.568 3.611 0.570 1.00 96.25 174 MET A C 1
ATOM 1401 O O . MET A 1 174 ? 12.156 2.545 0.786 1.00 96.25 174 MET A O 1
ATOM 1405 N N . LEU A 1 175 ? 11.343 4.060 -0.667 1.00 95.00 175 LEU A N 1
ATOM 1406 C CA . LEU A 1 175 ? 11.753 3.324 -1.862 1.00 95.00 175 LEU A CA 1
ATOM 1407 C C . LEU A 1 175 ? 13.272 3.099 -1.907 1.00 95.00 175 LEU A C 1
ATOM 1409 O O . LEU A 1 175 ? 13.717 1.977 -2.164 1.00 95.00 175 LEU A O 1
ATOM 1413 N N . GLN A 1 176 ? 14.064 4.128 -1.596 1.00 92.69 176 GLN A N 1
ATOM 1414 C CA . GLN A 1 176 ? 15.529 4.044 -1.543 1.00 92.69 176 GLN A CA 1
ATOM 1415 C C . GLN A 1 176 ? 16.018 3.033 -0.490 1.00 92.69 176 GLN A C 1
ATOM 1417 O O . GLN A 1 176 ? 16.936 2.246 -0.742 1.00 92.69 176 GLN A O 1
ATOM 1422 N N . GLY A 1 177 ? 15.377 2.984 0.682 1.00 92.75 177 GLY A N 1
ATOM 1423 C CA . GLY A 1 177 ? 15.664 1.970 1.702 1.00 92.75 177 GLY A CA 1
ATOM 1424 C C . GLY A 1 177 ? 15.319 0.552 1.231 1.00 92.75 177 GLY A C 1
ATOM 1425 O O . GLY A 1 177 ? 16.136 -0.370 1.340 1.00 92.75 177 GLY A O 1
ATOM 1426 N N . ARG A 1 178 ? 14.128 0.381 0.641 1.00 94.31 178 ARG A N 1
ATOM 1427 C CA . ARG A 1 178 ? 13.660 -0.899 0.087 1.00 94.31 178 ARG A CA 1
ATOM 1428 C C . ARG A 1 178 ? 14.605 -1.415 -1.000 1.00 94.31 178 ARG A C 1
ATOM 1430 O O . ARG A 1 178 ? 15.004 -2.573 -0.955 1.00 94.31 178 ARG A O 1
ATOM 1437 N N . ALA A 1 179 ? 15.039 -0.572 -1.931 1.00 89.00 179 ALA A N 1
ATOM 1438 C CA . ALA A 1 179 ? 15.929 -0.964 -3.026 1.00 89.00 179 ALA A CA 1
ATOM 1439 C C . ALA A 1 179 ? 17.215 -1.680 -2.576 1.00 89.00 179 ALA A C 1
ATOM 1441 O O . ALA A 1 179 ? 17.709 -2.560 -3.289 1.00 89.00 179 ALA A O 1
ATOM 1442 N N . ASN A 1 180 ? 17.711 -1.353 -1.379 1.00 85.06 180 ASN A N 1
ATOM 1443 C CA . ASN A 1 180 ? 18.898 -1.967 -0.793 1.00 85.06 180 ASN A CA 1
ATOM 1444 C C . ASN A 1 180 ? 18.592 -3.246 0.005 1.00 85.06 180 ASN A C 1
ATOM 1446 O O . ASN A 1 180 ? 19.345 -4.219 -0.069 1.00 85.06 180 ASN A O 1
ATOM 1450 N N . ILE A 1 181 ? 17.493 -3.272 0.766 1.00 91.94 181 ILE A N 1
ATOM 1451 C CA . ILE A 1 181 ? 17.270 -4.312 1.784 1.00 91.94 181 ILE A CA 1
ATOM 1452 C C . ILE A 1 181 ? 16.747 -5.642 1.219 1.00 91.94 181 ILE A C 1
ATOM 1454 O O . ILE A 1 181 ? 16.992 -6.697 1.806 1.00 91.94 181 ILE A O 1
ATOM 1458 N N . TYR A 1 182 ? 16.047 -5.627 0.076 1.00 93.56 182 TYR A N 1
ATOM 1459 C CA . TYR A 1 182 ? 15.471 -6.854 -0.498 1.00 93.56 182 TYR A CA 1
ATOM 1460 C C . TYR A 1 182 ? 16.565 -7.830 -0.939 1.00 93.56 182 TYR A C 1
ATOM 1462 O O . TYR A 1 182 ? 16.526 -8.996 -0.552 1.00 93.56 182 TYR A O 1
ATOM 1470 N N . SER A 1 183 ? 17.572 -7.351 -1.674 1.00 88.44 183 SER A N 1
ATOM 1471 C CA . SER A 1 183 ? 18.705 -8.177 -2.117 1.00 88.44 183 SER A CA 1
ATOM 1472 C C . SER A 1 183 ? 19.505 -8.750 -0.944 1.00 88.44 183 SER A C 1
ATOM 1474 O O . SER A 1 183 ? 19.937 -9.902 -0.994 1.00 88.44 183 SER A O 1
ATOM 1476 N N . ASP A 1 184 ? 19.688 -7.977 0.130 1.00 91.69 184 ASP A N 1
ATOM 1477 C CA . ASP A 1 184 ? 20.345 -8.456 1.352 1.00 91.69 184 ASP A CA 1
ATOM 1478 C C . ASP A 1 184 ? 19.541 -9.583 2.023 1.00 91.69 184 ASP A C 1
ATOM 1480 O O . ASP A 1 184 ? 20.051 -10.683 2.260 1.00 91.69 184 ASP A O 1
ATOM 1484 N N . SER A 1 185 ? 18.237 -9.361 2.211 1.00 95.50 185 SER A N 1
ATOM 1485 C CA . SER A 1 185 ? 17.324 -10.361 2.766 1.00 95.50 185 SER A CA 1
ATOM 1486 C C . SER A 1 185 ? 17.273 -11.640 1.922 1.00 95.50 185 SER A C 1
ATOM 1488 O O . SER A 1 185 ? 17.305 -12.745 2.462 1.00 95.50 185 SER A O 1
ATOM 1490 N N . GLN A 1 186 ? 17.255 -11.525 0.592 1.00 95.19 186 GLN A N 1
ATOM 1491 C CA . GLN A 1 186 ? 17.225 -12.665 -0.331 1.00 95.19 186 GLN A CA 1
ATOM 1492 C C . GLN A 1 186 ? 18.483 -13.528 -0.221 1.00 95.19 186 GLN A C 1
ATOM 1494 O O . GLN A 1 186 ? 18.370 -14.752 -0.108 1.00 95.19 186 GLN A O 1
ATOM 1499 N N . ARG A 1 187 ? 19.669 -12.906 -0.152 1.00 93.62 187 ARG A N 1
ATOM 1500 C CA . ARG A 1 187 ? 20.936 -13.621 0.082 1.00 93.62 187 ARG A CA 1
ATOM 1501 C C . ARG A 1 187 ? 20.909 -14.396 1.394 1.00 93.62 187 ARG A C 1
ATOM 1503 O O . ARG A 1 187 ? 21.396 -15.522 1.455 1.00 93.62 187 ARG A O 1
ATOM 1510 N N . ARG A 1 188 ? 20.311 -13.815 2.439 1.00 96.06 188 ARG A N 1
ATOM 1511 C CA . ARG A 1 188 ? 20.184 -14.452 3.755 1.00 96.06 188 ARG A CA 1
ATOM 1512 C C . ARG A 1 188 ? 19.135 -15.568 3.797 1.00 96.06 188 ARG A C 1
ATOM 1514 O O . ARG A 1 188 ? 19.348 -16.546 4.520 1.00 96.06 188 ARG A O 1
ATOM 1521 N N . ARG A 1 189 ? 18.009 -15.391 3.098 1.00 96.69 189 ARG A N 1
ATOM 1522 C CA . ARG A 1 189 ? 16.822 -16.264 3.125 1.00 96.69 189 ARG A CA 1
ATOM 1523 C C . ARG A 1 189 ? 16.941 -17.460 2.184 1.00 96.69 189 ARG A C 1
ATOM 1525 O O . ARG A 1 189 ? 16.604 -18.568 2.585 1.00 96.69 189 ARG A O 1
ATOM 1532 N N . ILE A 1 190 ? 17.389 -17.234 0.950 1.00 96.00 190 ILE A N 1
ATOM 1533 C CA . ILE A 1 190 ? 17.452 -18.252 -0.112 1.00 96.00 190 ILE A CA 1
ATOM 1534 C C . ILE A 1 190 ? 18.893 -18.741 -0.311 1.00 96.00 190 ILE A C 1
ATOM 1536 O O . ILE A 1 190 ? 19.112 -19.923 -0.565 1.00 96.00 190 ILE A O 1
ATOM 1540 N N . GLY A 1 191 ? 19.871 -17.846 -0.159 1.00 94.88 191 GLY A N 1
ATOM 1541 C CA . GLY A 1 191 ? 21.294 -18.120 -0.357 1.00 94.88 191 GLY A CA 1
ATOM 1542 C C . GLY A 1 191 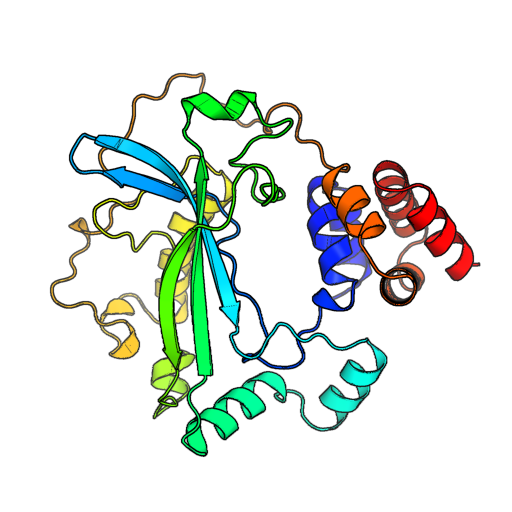? 21.948 -17.103 -1.299 1.00 94.88 191 GLY A C 1
ATOM 1543 O O . GLY A 1 191 ? 21.244 -16.368 -1.993 1.00 94.88 191 GLY A O 1
ATOM 1544 N N . PRO A 1 192 ? 23.290 -17.039 -1.346 1.00 90.81 192 PRO A N 1
ATOM 1545 C CA . PRO A 1 192 ? 24.013 -16.070 -2.175 1.00 90.81 192 PRO A CA 1
ATOM 1546 C C . PRO A 1 192 ? 23.675 -16.190 -3.669 1.00 90.81 192 PRO A C 1
ATOM 1548 O O . PRO A 1 192 ? 23.594 -15.174 -4.354 1.00 90.81 192 PRO A O 1
ATOM 1551 N N . ASP A 1 193 ? 23.370 -17.404 -4.134 1.00 90.00 193 ASP A N 1
ATOM 1552 C CA . ASP A 1 193 ? 23.048 -17.711 -5.531 1.00 90.00 193 ASP A CA 1
ATOM 1553 C C . ASP A 1 193 ? 21.535 -17.716 -5.814 1.00 90.00 193 ASP A C 1
ATOM 1555 O O . ASP A 1 193 ? 21.079 -18.400 -6.729 1.00 90.00 193 ASP A O 1
ATOM 1559 N N . PHE A 1 194 ? 20.721 -16.983 -5.040 1.00 91.94 194 PHE A N 1
ATOM 1560 C CA . PHE A 1 194 ? 19.252 -17.000 -5.161 1.00 91.94 194 PHE A CA 1
ATOM 1561 C C . PHE A 1 194 ? 18.725 -16.667 -6.568 1.00 91.94 194 PHE A C 1
ATOM 1563 O O . PHE A 1 194 ? 17.632 -17.107 -6.928 1.00 91.94 194 PHE A O 1
ATOM 1570 N N . ARG A 1 195 ? 19.496 -15.915 -7.363 1.00 90.31 195 ARG A N 1
ATOM 1571 C CA . ARG A 1 195 ? 19.187 -15.601 -8.768 1.00 90.31 195 ARG A CA 1
ATOM 1572 C C . ARG A 1 195 ? 19.308 -16.806 -9.702 1.00 90.31 195 ARG A C 1
ATOM 1574 O O . ARG A 1 195 ? 18.675 -16.812 -10.741 1.00 90.31 195 ARG A O 1
ATOM 1581 N N . SER A 1 196 ? 20.055 -17.837 -9.310 1.00 90.38 196 SER A N 1
ATOM 1582 C CA . SER A 1 196 ? 20.175 -19.095 -10.063 1.00 90.38 196 SER A CA 1
ATOM 1583 C C . SER A 1 196 ? 19.012 -20.059 -9.798 1.00 90.38 196 SER A C 1
ATOM 1585 O O . SER A 1 196 ? 18.937 -21.131 -10.398 1.00 90.38 196 SER A O 1
ATOM 1587 N N . VAL A 1 197 ? 18.108 -19.735 -8.865 1.00 93.69 197 VAL A N 1
ATOM 1588 C CA . VAL A 1 197 ? 16.878 -20.512 -8.676 1.00 93.69 197 VAL A CA 1
ATOM 1589 C C . VAL A 1 197 ? 15.984 -20.286 -9.889 1.00 93.69 197 VAL A C 1
ATOM 1591 O O . VAL A 1 197 ? 15.732 -19.145 -10.249 1.00 93.69 197 VAL A O 1
ATOM 1594 N N . ARG A 1 198 ? 15.443 -21.363 -10.468 1.00 94.25 198 ARG A N 1
ATOM 1595 C CA . ARG A 1 198 ? 14.681 -21.340 -11.729 1.00 94.25 198 ARG A CA 1
ATOM 1596 C C . ARG A 1 198 ? 13.612 -20.242 -11.821 1.00 94.25 198 ARG A C 1
ATOM 1598 O O . ARG A 1 198 ? 13.471 -19.646 -12.877 1.00 94.25 198 ARG A O 1
ATOM 1605 N N . VAL A 1 199 ? 12.858 -19.984 -10.750 1.00 95.56 199 VAL A N 1
ATOM 1606 C CA . VAL A 1 199 ? 11.798 -18.953 -10.748 1.00 95.56 199 VAL A CA 1
ATOM 1607 C C . VAL A 1 199 ? 12.345 -17.516 -10.759 1.00 95.56 199 VAL A C 1
ATOM 1609 O O . VAL A 1 199 ? 11.641 -16.592 -11.145 1.00 95.56 199 VAL A O 1
ATOM 1612 N N . ASN A 1 200 ? 13.604 -17.330 -10.359 1.00 94.62 200 ASN A N 1
ATOM 1613 C CA . ASN A 1 200 ? 14.304 -16.044 -10.332 1.00 94.62 200 ASN A CA 1
ATOM 1614 C C . ASN A 1 200 ? 15.289 -15.881 -11.499 1.00 94.62 200 ASN A C 1
ATOM 1616 O O . ASN A 1 200 ? 15.966 -14.854 -11.563 1.00 94.62 200 ASN A O 1
ATOM 1620 N N . ASP A 1 201 ? 15.419 -16.9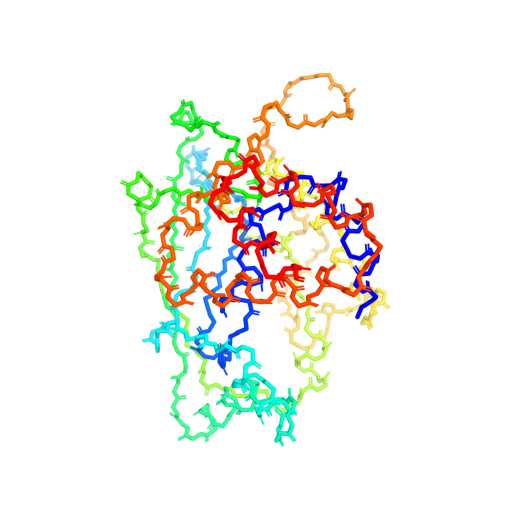00 -12.355 1.00 89.12 201 ASP A N 1
ATOM 1621 C CA . ASP A 1 201 ? 16.437 -16.941 -13.397 1.00 89.12 201 ASP A CA 1
ATOM 1622 C C . ASP A 1 201 ? 16.205 -15.813 -14.403 1.00 89.12 201 ASP A C 1
ATOM 1624 O O . ASP A 1 201 ? 15.154 -15.709 -15.041 1.00 89.12 201 ASP A O 1
ATOM 1628 N N . GLN A 1 202 ? 17.206 -14.949 -14.520 1.00 80.25 202 GLN A N 1
ATOM 1629 C CA . GLN A 1 202 ? 17.225 -13.842 -15.456 1.00 80.25 202 GLN A CA 1
ATOM 1630 C C . GLN A 1 202 ? 18.365 -14.103 -16.431 1.00 80.25 202 GLN A C 1
ATOM 1632 O O . GLN A 1 202 ? 19.543 -14.012 -16.078 1.00 80.25 202 GLN A O 1
ATOM 1637 N N . ALA A 1 203 ? 18.004 -14.436 -17.669 1.00 77.94 203 ALA A N 1
ATOM 1638 C CA . ALA A 1 203 ? 18.975 -14.756 -18.702 1.00 77.94 203 ALA A CA 1
ATOM 1639 C C . ALA A 1 203 ? 19.991 -13.615 -18.874 1.00 77.94 203 ALA A C 1
ATOM 1641 O O . ALA A 1 203 ? 19.610 -12.464 -19.081 1.00 77.94 203 ALA A O 1
ATOM 1642 N N . ASN A 1 204 ? 21.277 -13.973 -18.846 1.00 76.44 204 ASN A N 1
ATOM 1643 C CA . ASN A 1 204 ? 22.428 -13.076 -18.998 1.00 76.44 204 ASN A CA 1
ATOM 1644 C C . ASN A 1 204 ? 22.649 -12.069 -17.860 1.00 76.44 204 ASN A C 1
ATOM 1646 O O . ASN A 1 204 ? 23.489 -11.188 -18.020 1.00 76.44 204 ASN A O 1
ATOM 1650 N N . TRP A 1 205 ? 21.974 -12.219 -16.715 1.00 81.62 205 TRP A N 1
ATOM 1651 C CA . TRP A 1 205 ? 22.154 -11.281 -15.612 1.00 81.62 205 TRP A CA 1
ATOM 1652 C C . TRP A 1 205 ? 23.588 -11.264 -15.080 1.00 81.62 205 TRP A C 1
ATOM 1654 O O . TRP A 1 205 ? 24.183 -12.310 -14.803 1.00 81.62 205 TRP A O 1
ATOM 1664 N N . THR A 1 206 ? 24.117 -10.061 -14.858 1.00 76.94 206 THR A N 1
ATOM 1665 C CA . THR A 1 206 ? 25.391 -9.844 -14.162 1.00 76.94 206 THR A CA 1
ATOM 1666 C C . THR A 1 206 ? 25.220 -8.808 -13.048 1.00 76.94 206 THR A C 1
ATOM 1668 O O . THR A 1 206 ? 24.321 -7.970 -13.130 1.00 76.94 206 THR A O 1
ATOM 1671 N N . PRO A 1 207 ? 26.072 -8.809 -12.004 1.00 74.94 207 PRO A N 1
ATOM 1672 C CA . PRO A 1 207 ? 26.019 -7.787 -10.957 1.00 74.94 207 PRO A CA 1
ATOM 1673 C C . PRO A 1 207 ? 26.082 -6.342 -11.471 1.00 74.94 207 PRO A C 1
ATOM 1675 O O . PRO A 1 207 ? 25.488 -5.469 -10.843 1.00 74.94 207 PRO A O 1
ATOM 1678 N N . ASP A 1 208 ? 26.737 -6.103 -12.610 1.00 72.50 208 ASP A N 1
ATOM 1679 C CA . ASP A 1 208 ? 26.869 -4.779 -13.229 1.00 72.50 208 ASP A CA 1
ATOM 1680 C C . ASP A 1 208 ? 25.546 -4.262 -13.826 1.00 72.50 208 ASP A C 1
ATOM 1682 O O . ASP A 1 208 ? 25.390 -3.063 -14.042 1.00 72.50 208 ASP A O 1
ATOM 1686 N N . GLU A 1 209 ? 24.561 -5.140 -14.049 1.00 72.06 209 GLU A N 1
ATOM 1687 C CA . GLU A 1 209 ? 23.209 -4.756 -14.479 1.00 72.06 209 GLU A CA 1
ATOM 1688 C C . GLU A 1 209 ? 22.349 -4.214 -13.331 1.00 72.06 209 GLU A C 1
ATOM 1690 O O . GLU A 1 209 ? 21.240 -3.727 -13.561 1.00 72.06 209 GLU A O 1
ATOM 1695 N N . LEU A 1 210 ? 22.820 -4.303 -12.080 1.00 70.38 210 LEU A N 1
ATOM 1696 C CA . LEU A 1 210 ? 22.106 -3.745 -10.938 1.00 70.38 210 LEU A CA 1
ATOM 1697 C C . LEU A 1 210 ? 22.223 -2.216 -10.944 1.00 70.38 210 LEU A C 1
ATOM 1699 O O . LEU A 1 210 ? 23.089 -1.626 -10.301 1.00 70.38 210 LEU A O 1
ATOM 1703 N N . VAL A 1 211 ? 21.302 -1.571 -11.649 1.00 64.62 211 VAL A N 1
ATOM 1704 C CA . VAL A 1 211 ? 21.179 -0.117 -11.686 1.00 64.62 211 VAL A CA 1
ATOM 1705 C C . VAL A 1 211 ? 20.224 0.326 -10.581 1.00 64.62 211 VAL A C 1
ATOM 1707 O O . VAL A 1 211 ? 19.014 0.143 -10.675 1.00 64.62 211 VAL A O 1
ATOM 1710 N N . THR A 1 212 ? 20.755 0.920 -9.512 1.00 61.53 212 THR A N 1
ATOM 1711 C CA . THR A 1 212 ? 19.933 1.380 -8.381 1.00 61.53 212 THR A CA 1
ATOM 1712 C C . THR A 1 212 ? 19.344 2.780 -8.580 1.00 61.53 212 THR A C 1
ATOM 1714 O O . THR A 1 212 ? 18.407 3.124 -7.869 1.00 61.53 212 THR A O 1
ATOM 1717 N N . SER A 1 213 ? 19.823 3.589 -9.535 1.00 59.88 213 SER A N 1
ATOM 1718 C CA . SER A 1 213 ? 19.338 4.976 -9.717 1.00 59.88 213 SER A CA 1
ATOM 1719 C C . SER A 1 213 ? 19.462 5.565 -11.138 1.00 59.88 213 SER A C 1
ATOM 1721 O O . SER A 1 213 ? 19.434 6.784 -11.317 1.00 59.88 213 SER A O 1
ATOM 1723 N N . GLY A 1 214 ? 19.561 4.729 -12.176 1.00 62.94 214 GLY A N 1
ATOM 1724 C CA . GLY A 1 214 ? 19.768 5.187 -13.559 1.00 62.94 214 GLY A CA 1
ATOM 1725 C C . GLY A 1 214 ? 21.108 5.914 -13.749 1.00 62.94 214 GLY A C 1
ATOM 1726 O O . GLY A 1 214 ? 22.029 5.748 -12.954 1.00 62.94 214 GLY A O 1
ATOM 1727 N N . ASP A 1 215 ? 21.204 6.777 -14.768 1.00 64.94 215 ASP A N 1
ATOM 1728 C CA . ASP A 1 215 ? 22.381 7.641 -15.021 1.00 64.94 215 ASP A CA 1
ATOM 1729 C C . ASP A 1 215 ? 22.521 8.792 -13.998 1.00 64.94 215 ASP A C 1
ATOM 1731 O O . ASP A 1 215 ? 23.327 9.709 -14.172 1.00 64.94 215 ASP A O 1
ATOM 1735 N N . GLY A 1 216 ? 21.698 8.782 -12.944 1.00 64.62 216 GLY A N 1
ATOM 1736 C CA . GLY A 1 216 ? 21.575 9.866 -11.983 1.00 64.62 216 GLY A CA 1
ATOM 1737 C C . GLY A 1 216 ? 20.903 11.118 -12.556 1.00 64.62 216 GLY A C 1
ATOM 1738 O O . GLY A 1 216 ? 20.574 11.246 -13.742 1.00 64.62 216 GLY A O 1
ATOM 1739 N N . ARG A 1 217 ? 20.650 12.077 -11.669 1.00 78.50 217 ARG A N 1
ATOM 1740 C CA . ARG A 1 217 ? 20.214 13.439 -11.996 1.00 78.50 217 ARG A CA 1
ATOM 1741 C C . ARG A 1 217 ? 21.060 14.415 -11.192 1.00 78.50 217 ARG A C 1
ATOM 1743 O O . ARG A 1 217 ? 21.666 14.024 -10.198 1.00 78.50 217 ARG A O 1
ATOM 1750 N N . TYR A 1 218 ? 21.101 15.675 -11.609 1.00 83.44 218 TYR A N 1
ATOM 1751 C CA . TYR A 1 218 ? 21.697 16.70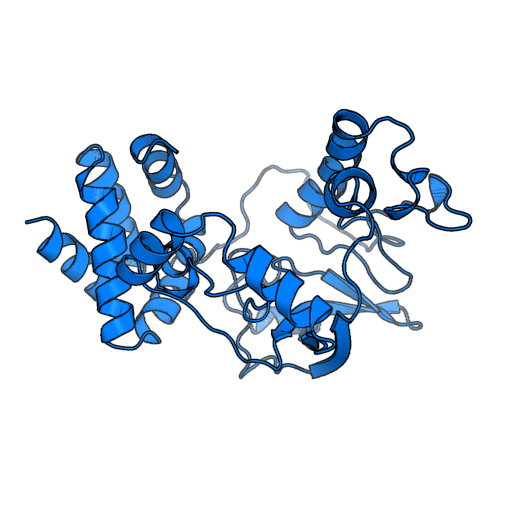6 -10.768 1.00 83.44 218 TYR A CA 1
ATOM 1752 C C . TYR A 1 218 ? 20.893 16.826 -9.465 1.00 83.44 218 TYR A C 1
ATOM 1754 O O . TYR A 1 218 ? 19.662 16.914 -9.503 1.00 83.44 218 TYR A O 1
ATOM 1762 N N . VAL A 1 219 ? 21.596 16.796 -8.336 1.00 87.12 219 VAL A N 1
ATOM 1763 C CA . VAL A 1 219 ? 21.046 16.966 -6.989 1.00 87.12 219 VAL A CA 1
ATOM 1764 C C . VAL A 1 219 ? 21.925 17.976 -6.261 1.00 87.12 219 VAL A C 1
ATOM 1766 O O . VAL A 1 219 ? 23.152 17.899 -6.334 1.00 87.12 219 VAL A O 1
ATOM 1769 N N . GLU A 1 220 ? 21.295 18.905 -5.554 1.00 91.19 220 GLU A N 1
ATOM 1770 C CA . GLU A 1 220 ? 21.944 19.896 -4.699 1.00 91.19 220 GLU A CA 1
ATOM 1771 C C . GLU A 1 220 ? 21.307 19.880 -3.305 1.00 91.19 220 GLU A C 1
ATOM 1773 O O . GLU A 1 220 ? 20.151 19.488 -3.143 1.00 91.19 220 GLU A O 1
ATOM 1778 N N . GLY A 1 221 ? 22.072 20.274 -2.289 1.00 90.94 221 GLY A N 1
ATOM 1779 C CA . GLY A 1 221 ? 21.614 20.320 -0.903 1.00 90.94 221 GLY A CA 1
ATOM 1780 C C . GLY A 1 221 ? 22.746 20.097 0.095 1.00 90.94 221 GLY A C 1
ATOM 1781 O O . GLY A 1 221 ? 23.890 19.836 -0.277 1.00 90.94 221 GLY A O 1
ATOM 1782 N N . GLU A 1 222 ? 22.414 20.187 1.380 1.00 94.12 222 GLU A N 1
ATOM 1783 C CA . GLU A 1 222 ? 23.321 19.839 2.473 1.00 94.12 222 GLU A CA 1
ATOM 1784 C C . GLU A 1 222 ? 23.061 18.404 2.941 1.00 94.12 222 GLU A C 1
ATOM 1786 O O . GLU A 1 222 ? 21.918 17.946 3.004 1.00 94.12 222 GLU A O 1
ATOM 1791 N N . LEU A 1 223 ? 24.126 17.677 3.287 1.00 95.56 223 LEU A N 1
ATOM 1792 C CA . LEU A 1 223 ? 23.993 16.335 3.848 1.00 95.56 223 LEU A CA 1
ATOM 1793 C C . LEU A 1 223 ? 23.318 16.418 5.222 1.00 95.56 223 LEU A C 1
ATOM 1795 O O . LEU A 1 223 ? 23.899 16.939 6.172 1.00 95.56 223 LEU A O 1
ATOM 1799 N N . GLN A 1 224 ? 22.121 15.848 5.341 1.00 94.69 224 GLN A N 1
ATOM 1800 C CA . GLN A 1 224 ? 21.317 15.952 6.556 1.00 94.69 224 GLN A CA 1
ATOM 1801 C C . GLN A 1 224 ? 20.482 14.698 6.839 1.00 94.69 224 GLN A C 1
ATOM 1803 O O . GLN A 1 224 ? 20.274 13.846 5.975 1.00 94.69 224 GLN A O 1
ATOM 1808 N N . ARG A 1 225 ? 19.985 14.608 8.078 1.00 95.38 225 ARG A N 1
ATOM 1809 C CA . ARG A 1 225 ? 18.905 13.703 8.489 1.00 95.38 225 ARG A CA 1
ATOM 1810 C C . ARG A 1 225 ? 17.730 14.563 8.920 1.00 95.38 225 ARG A C 1
ATOM 1812 O O . ARG A 1 225 ? 17.747 15.116 10.017 1.00 95.38 225 ARG A O 1
ATOM 1819 N N . SER A 1 226 ? 16.757 14.701 8.038 1.00 92.19 226 SER A N 1
ATOM 1820 C CA . SER A 1 226 ? 15.587 15.544 8.249 1.00 92.19 226 SER A CA 1
ATOM 1821 C C . SER A 1 226 ? 14.331 14.848 7.747 1.00 92.19 226 SER A C 1
ATOM 1823 O O . SER A 1 226 ? 14.377 14.003 6.842 1.00 92.19 226 SER A O 1
ATOM 1825 N N . GLU A 1 227 ? 13.205 15.228 8.341 1.00 89.50 227 GLU A N 1
ATOM 1826 C CA . GLU A 1 227 ? 11.885 14.918 7.806 1.00 89.50 227 GLU A CA 1
ATOM 1827 C C . GLU A 1 227 ? 11.657 15.639 6.472 1.00 89.50 227 GLU A C 1
ATOM 1829 O O . GLU A 1 227 ? 12.421 16.529 6.083 1.00 89.50 227 GLU A O 1
ATOM 1834 N N . ILE A 1 228 ? 10.632 15.218 5.733 1.00 87.94 228 ILE A N 1
ATOM 1835 C CA . ILE A 1 228 ? 10.128 16.026 4.615 1.00 87.94 228 ILE A CA 1
ATOM 1836 C C . ILE A 1 228 ? 9.519 17.331 5.153 1.00 87.94 228 ILE A C 1
ATOM 1838 O O . ILE A 1 228 ? 9.137 17.421 6.323 1.00 87.94 228 ILE A O 1
ATOM 1842 N N . SER A 1 229 ? 9.472 18.367 4.318 1.00 82.50 229 SER A N 1
ATOM 1843 C CA . SER A 1 229 ? 8.861 19.640 4.706 1.00 82.50 229 SER A CA 1
ATOM 1844 C C . SER A 1 229 ? 7.337 19.500 4.707 1.00 82.50 229 SER A C 1
ATOM 1846 O O . SER A 1 229 ? 6.786 19.035 3.719 1.00 82.50 229 SER A O 1
ATOM 1848 N N . ASP A 1 230 ? 6.691 19.893 5.809 1.00 75.62 230 ASP A N 1
ATOM 1849 C CA . ASP A 1 230 ? 5.228 19.931 5.988 1.00 75.62 230 ASP A CA 1
ATOM 1850 C C . ASP A 1 230 ? 4.479 18.641 5.573 1.00 75.62 230 ASP A C 1
ATOM 1852 O O . ASP A 1 230 ? 3.778 18.609 4.564 1.00 75.62 230 ASP A O 1
ATOM 1856 N N . PRO A 1 231 ? 4.616 17.540 6.336 1.00 84.19 231 PRO A N 1
ATOM 1857 C CA . PRO A 1 231 ? 4.196 16.211 5.891 1.00 84.19 231 PRO A CA 1
ATOM 1858 C C . PRO A 1 231 ? 2.678 15.987 5.773 1.00 84.19 231 PRO A C 1
ATOM 1860 O O . PRO A 1 231 ? 2.298 14.903 5.357 1.00 84.19 231 PRO A O 1
ATOM 1863 N N . ASP A 1 232 ? 1.806 16.933 6.156 1.00 94.75 232 ASP A N 1
ATOM 1864 C CA . ASP A 1 232 ? 0.335 16.769 6.190 1.00 94.75 232 ASP A CA 1
ATOM 1865 C C . ASP A 1 232 ? -0.134 15.342 6.563 1.00 94.75 232 ASP A C 1
ATOM 1867 O O . ASP A 1 232 ? -0.560 14.536 5.734 1.00 94.75 232 ASP A O 1
ATOM 1871 N N . ASN A 1 233 ? -0.048 14.999 7.846 1.00 97.12 233 ASN A N 1
ATOM 1872 C CA . ASN A 1 233 ? -0.312 13.632 8.307 1.00 97.12 233 ASN A CA 1
ATOM 1873 C C . ASN A 1 233 ? -1.804 13.271 8.427 1.00 97.12 233 ASN A C 1
ATOM 1875 O O . ASN A 1 233 ? -2.133 12.132 8.757 1.00 97.12 233 ASN A O 1
ATOM 1879 N N . PHE A 1 234 ? -2.717 14.226 8.221 1.00 97.88 234 PHE A N 1
ATOM 1880 C CA . PHE A 1 234 ? -4.106 14.090 8.673 1.00 97.88 234 PHE A CA 1
ATOM 1881 C C . PHE A 1 234 ? -5.135 14.232 7.550 1.00 97.88 234 PHE A C 1
ATOM 1883 O O . PHE A 1 234 ? -6.151 13.533 7.585 1.00 97.88 234 PHE A O 1
ATOM 1890 N N . SER A 1 235 ? -4.892 15.077 6.542 1.00 97.75 235 SER A N 1
ATOM 1891 C CA . SER A 1 235 ? -5.941 15.456 5.583 1.00 97.75 235 SER A CA 1
ATOM 1892 C C . SER A 1 235 ? -6.451 14.278 4.753 1.00 97.75 235 SER A C 1
ATOM 1894 O O . SER A 1 235 ? -7.663 14.103 4.604 1.00 97.75 235 SER A O 1
ATOM 1896 N N . GLN A 1 236 ? -5.559 13.412 4.255 1.00 97.94 236 GLN A N 1
ATOM 1897 C CA . GLN A 1 236 ? -5.979 12.238 3.477 1.00 97.94 236 GLN A CA 1
ATOM 1898 C C . GLN A 1 236 ? -6.645 11.157 4.339 1.00 97.94 236 GLN A C 1
ATOM 1900 O O . GLN A 1 236 ? -7.552 10.477 3.865 1.00 97.94 236 GLN A O 1
ATOM 1905 N N . ALA A 1 237 ? -6.279 11.041 5.621 1.00 98.44 237 ALA A N 1
ATOM 1906 C CA . ALA A 1 237 ? -6.965 10.140 6.547 1.00 98.44 237 ALA A CA 1
ATOM 1907 C C . ALA A 1 237 ? -8.415 10.592 6.807 1.00 98.44 237 ALA A C 1
ATOM 1909 O O . ALA A 1 237 ? -9.329 9.767 6.783 1.00 98.44 237 ALA A O 1
ATOM 1910 N N . GLY A 1 238 ? -8.632 11.900 6.999 1.00 98.38 238 GLY A N 1
ATOM 1911 C CA . GLY A 1 238 ? -9.970 12.490 7.126 1.00 98.38 238 GLY A CA 1
ATOM 1912 C C . GLY A 1 238 ? -10.791 12.335 5.848 1.00 98.38 238 GLY A C 1
ATOM 1913 O O . GLY A 1 238 ? -11.904 11.816 5.879 1.00 98.38 238 GLY A O 1
ATOM 1914 N N . THR A 1 239 ? -10.184 12.661 4.705 1.00 97.94 239 THR A N 1
ATOM 1915 C CA . THR A 1 239 ? -10.805 12.500 3.381 1.00 97.94 239 THR A CA 1
ATOM 1916 C C . THR A 1 239 ? -11.225 11.052 3.128 1.00 97.94 239 THR A C 1
ATOM 1918 O O . THR A 1 239 ? -12.316 10.809 2.618 1.00 97.94 239 THR A O 1
ATOM 1921 N N . TYR A 1 240 ? -10.394 10.071 3.494 1.00 98.25 240 TYR A N 1
ATOM 1922 C CA . TYR A 1 240 ? -10.749 8.658 3.374 1.00 98.25 240 TYR A CA 1
ATOM 1923 C C . TYR A 1 240 ? -11.986 8.314 4.212 1.00 98.25 240 TYR A C 1
ATOM 1925 O O . TYR A 1 240 ? -12.917 7.694 3.702 1.00 98.25 240 TYR A O 1
ATOM 1933 N N . TYR A 1 241 ? -12.018 8.748 5.477 1.00 98.50 241 TYR A N 1
ATOM 1934 C CA . TYR A 1 241 ? -13.158 8.525 6.364 1.00 98.50 241 TYR A CA 1
ATOM 1935 C C . TYR A 1 241 ? -14.457 9.123 5.806 1.00 98.50 241 TYR A C 1
ATOM 1937 O O . TYR A 1 241 ? -15.494 8.461 5.836 1.00 98.50 241 TYR A O 1
ATOM 1945 N N . ASP A 1 242 ? -14.403 10.335 5.255 1.00 98.12 242 ASP A N 1
ATOM 1946 C CA . ASP A 1 242 ? -15.576 11.029 4.713 1.00 98.12 242 ASP A CA 1
ATOM 1947 C C . ASP A 1 242 ? -16.167 10.343 3.475 1.00 98.12 242 ASP A C 1
ATOM 1949 O O . ASP A 1 242 ? -17.378 10.398 3.260 1.00 98.12 242 ASP A O 1
ATOM 1953 N N . HIS A 1 243 ? -15.337 9.645 2.696 1.00 97.12 243 HIS A N 1
ATOM 1954 C CA . HIS A 1 243 ? -15.777 8.876 1.530 1.00 97.12 243 HIS A CA 1
ATOM 1955 C C . HIS A 1 243 ? -16.324 7.483 1.872 1.00 97.12 243 HIS A C 1
ATOM 1957 O O . HIS A 1 243 ? -16.883 6.814 0.996 1.00 97.12 243 HIS A O 1
ATOM 1963 N N . LEU A 1 244 ? -16.192 7.017 3.118 1.00 98.06 244 LEU A N 1
ATOM 1964 C CA . LEU A 1 244 ? -16.791 5.750 3.528 1.00 98.06 244 LEU A CA 1
ATOM 1965 C C . LEU A 1 244 ? -18.320 5.855 3.558 1.00 98.06 244 LEU A C 1
ATOM 1967 O O . LEU A 1 244 ? -18.903 6.836 4.020 1.00 98.06 244 LEU A O 1
ATOM 1971 N N . SER A 1 245 ? -18.985 4.779 3.131 1.00 98.06 245 SER A N 1
ATOM 1972 C CA . SER A 1 245 ? -20.419 4.609 3.382 1.00 98.06 245 SER A CA 1
ATOM 1973 C C . SER A 1 245 ? -20.707 4.593 4.888 1.00 98.06 245 SER A C 1
ATOM 1975 O O . SER A 1 245 ? -19.824 4.292 5.691 1.00 98.06 245 SER A O 1
ATOM 1977 N N . GLN A 1 246 ? -21.958 4.831 5.290 1.00 98.12 246 GLN A N 1
ATOM 1978 C CA . GLN A 1 246 ? -22.330 4.798 6.709 1.00 98.12 246 GLN A CA 1
ATOM 1979 C C . GLN A 1 246 ? -21.981 3.459 7.381 1.00 98.12 246 GLN A C 1
ATOM 1981 O O . GLN A 1 246 ? -21.472 3.438 8.500 1.00 98.12 246 GLN A O 1
ATOM 1986 N N . THR A 1 247 ? -22.206 2.345 6.680 1.00 98.06 247 THR A N 1
ATOM 1987 C CA . THR A 1 247 ? -21.814 1.007 7.144 1.00 98.06 247 THR A CA 1
ATOM 1988 C C . THR A 1 247 ? -20.294 0.872 7.246 1.00 98.06 247 THR A C 1
ATOM 1990 O O . THR A 1 247 ? -19.799 0.356 8.241 1.00 98.06 247 THR A O 1
ATOM 1993 N N . GLY A 1 248 ? -19.542 1.401 6.275 1.00 98.19 248 GLY A N 1
ATOM 1994 C CA . GLY A 1 248 ? -18.077 1.409 6.318 1.00 98.19 248 GLY A CA 1
ATOM 1995 C C . GLY A 1 248 ? -17.516 2.233 7.482 1.00 98.19 248 GLY A C 1
ATOM 1996 O O . GLY A 1 248 ? -16.606 1.773 8.169 1.00 98.19 248 GLY A O 1
ATOM 1997 N N . LYS A 1 249 ? -18.094 3.413 7.758 1.00 98.62 249 LYS A N 1
ATOM 1998 C CA . LYS A 1 249 ? -17.757 4.232 8.935 1.00 98.62 249 LYS A CA 1
ATOM 1999 C C . LYS A 1 249 ? -18.020 3.461 10.230 1.00 98.62 249 LYS A C 1
ATOM 2001 O O . LYS A 1 249 ? -17.175 3.470 11.122 1.00 98.62 249 LYS A O 1
ATOM 2006 N N . GLN A 1 250 ? -19.159 2.772 10.322 1.00 98.44 250 GLN A N 1
ATOM 2007 C CA . GLN A 1 250 ? -19.504 1.957 11.486 1.00 98.44 250 GLN A CA 1
ATOM 2008 C C . GLN A 1 250 ? -18.497 0.820 11.706 1.00 98.44 250 GLN A C 1
ATOM 2010 O O . GLN A 1 250 ? -17.942 0.727 12.798 1.00 98.44 250 GLN A O 1
ATOM 2015 N N . HIS A 1 251 ? -18.217 0.002 10.685 1.00 98.62 251 HIS A N 1
ATOM 201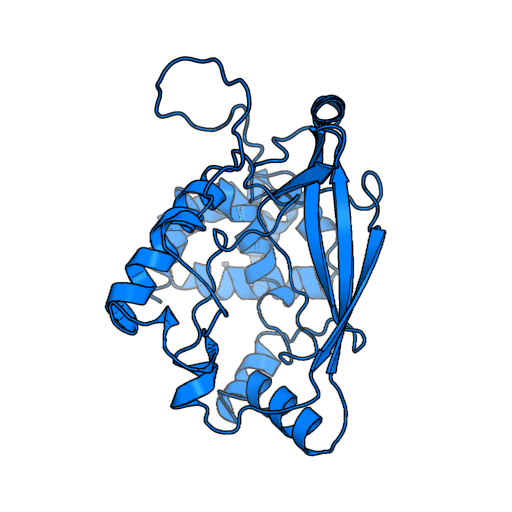6 C CA . HIS A 1 251 ? -17.257 -1.101 10.804 1.00 98.62 251 HIS A CA 1
ATOM 2017 C C . HIS A 1 251 ? -15.857 -0.603 11.184 1.00 98.62 251 HIS A C 1
ATOM 2019 O O . HIS A 1 251 ? -15.223 -1.179 12.063 1.00 98.62 251 HIS A O 1
ATOM 2025 N N . LEU A 1 252 ? -15.390 0.499 10.583 1.00 98.69 252 LEU A N 1
ATOM 2026 C CA . LEU A 1 252 ? -14.109 1.112 10.941 1.00 98.69 252 LEU A CA 1
ATOM 2027 C C . LEU A 1 252 ? -14.057 1.485 12.429 1.00 98.69 252 LEU A C 1
ATOM 2029 O O . LEU A 1 252 ? -13.099 1.147 13.122 1.00 98.69 252 LEU A O 1
ATOM 2033 N N . VAL A 1 253 ? -15.089 2.169 12.931 1.00 98.69 253 VAL A N 1
ATOM 2034 C CA . VAL A 1 253 ? -15.169 2.573 14.341 1.00 98.69 253 VAL A CA 1
ATOM 2035 C C . VAL A 1 253 ? -15.212 1.351 15.261 1.00 98.69 253 VAL A C 1
ATOM 2037 O O . VAL A 1 253 ? -14.513 1.336 16.272 1.00 98.69 253 VAL A O 1
ATOM 2040 N N . GLU A 1 254 ? -15.997 0.328 14.919 1.00 98.44 254 GLU A N 1
ATOM 2041 C CA . GLU A 1 254 ? -16.091 -0.920 15.686 1.00 98.44 254 GLU A CA 1
ATOM 2042 C C . GLU A 1 254 ? -14.742 -1.645 15.750 1.00 98.44 254 GLU A C 1
ATOM 2044 O O . GLU A 1 254 ? -14.303 -2.016 16.840 1.00 98.44 254 GLU A O 1
ATOM 2049 N N . ASN A 1 255 ? -14.048 -1.777 14.616 1.00 98.31 255 ASN A N 1
ATOM 2050 C CA . ASN A 1 255 ? -12.737 -2.418 14.537 1.00 98.31 255 ASN A CA 1
ATOM 2051 C C . ASN A 1 255 ? -11.681 -1.650 15.349 1.00 98.31 255 ASN A C 1
ATOM 2053 O O . ASN A 1 255 ? -10.925 -2.255 16.111 1.00 98.31 255 ASN A O 1
ATOM 2057 N N . LEU A 1 256 ? -11.640 -0.316 15.226 1.00 98.31 256 LEU A N 1
ATOM 2058 C CA . LEU A 1 256 ? -10.725 0.530 15.999 1.00 98.31 256 LEU A CA 1
ATOM 2059 C C . LEU A 1 256 ? -11.011 0.429 17.501 1.00 98.31 256 LEU A C 1
ATOM 2061 O O . LEU A 1 256 ? -10.099 0.204 18.294 1.00 98.31 256 LEU A O 1
ATOM 2065 N N . ALA A 1 257 ? -12.274 0.573 17.906 1.00 98.06 257 ALA A N 1
ATOM 2066 C CA . ALA A 1 257 ? -12.660 0.523 19.311 1.00 98.06 257 ALA A CA 1
ATOM 2067 C C . ALA A 1 257 ? -12.392 -0.855 19.932 1.00 98.06 257 ALA A C 1
ATOM 2069 O O . ALA A 1 257 ? -11.949 -0.923 21.081 1.00 98.06 257 ALA A O 1
ATOM 2070 N N . ALA A 1 258 ? -12.612 -1.940 19.181 1.00 96.44 258 ALA A N 1
ATOM 2071 C CA . ALA A 1 258 ? -12.338 -3.297 19.638 1.00 96.44 258 ALA A CA 1
ATOM 2072 C C . ALA A 1 258 ? -10.871 -3.472 20.057 1.00 96.44 258 ALA A C 1
ATOM 2074 O O . ALA A 1 258 ? -10.622 -3.993 21.144 1.00 96.44 258 ALA A O 1
ATOM 2075 N N . ASP A 1 259 ? -9.916 -2.984 19.258 1.00 96.19 259 ASP A N 1
ATOM 2076 C CA . ASP A 1 259 ? -8.490 -3.123 19.574 1.00 96.19 259 ASP A CA 1
ATOM 2077 C C . ASP A 1 259 ? -8.031 -2.093 20.625 1.00 96.19 259 ASP A C 1
ATOM 2079 O O . ASP A 1 259 ? -7.375 -2.452 21.608 1.00 96.19 259 ASP A O 1
ATOM 2083 N N . LEU A 1 260 ? -8.477 -0.832 20.512 1.00 97.44 260 LEU A N 1
ATOM 2084 C CA . LEU A 1 260 ? -8.148 0.248 21.458 1.00 97.44 260 LEU A CA 1
ATOM 2085 C C . LEU A 1 260 ? -8.671 -0.008 22.883 1.00 97.44 260 LEU A C 1
ATOM 2087 O O . LEU A 1 260 ? -8.110 0.504 23.852 1.00 97.44 260 LEU A O 1
ATOM 2091 N N . LYS A 1 261 ? -9.722 -0.817 23.045 1.00 97.00 261 LYS A N 1
ATOM 2092 C CA . LYS A 1 261 ? -10.225 -1.232 24.364 1.00 97.00 261 LYS A CA 1
ATOM 2093 C C . LYS A 1 261 ? -9.264 -2.173 25.100 1.00 97.00 261 LYS A C 1
ATOM 2095 O O . LYS A 1 261 ? -9.336 -2.279 26.323 1.00 97.00 261 LYS A O 1
ATOM 2100 N N . THR A 1 262 ? -8.383 -2.865 24.379 1.00 96.38 262 THR A N 1
ATOM 2101 C CA . THR A 1 262 ? -7.474 -3.875 24.951 1.00 96.38 262 THR A CA 1
ATOM 2102 C C . THR A 1 262 ? -6.112 -3.316 25.373 1.00 96.38 262 THR A C 1
ATOM 2104 O O . THR A 1 262 ? -5.333 -4.022 26.017 1.00 96.38 262 THR A O 1
ATOM 2107 N N . ILE A 1 263 ? -5.826 -2.051 25.049 1.00 97.44 263 ILE A N 1
ATOM 2108 C CA . ILE A 1 263 ? -4.526 -1.414 25.288 1.00 97.44 263 ILE A CA 1
ATOM 2109 C C . ILE A 1 263 ? -4.536 -0.455 26.484 1.00 97.44 263 ILE A C 1
ATOM 2111 O O . ILE A 1 263 ? -5.570 -0.138 27.073 1.00 97.44 263 ILE A O 1
ATOM 2115 N N . HIS A 1 264 ? -3.355 0.045 26.848 1.00 97.25 264 HIS A N 1
ATOM 2116 C CA . HIS A 1 264 ? -3.189 1.050 27.891 1.00 97.25 264 HIS A CA 1
ATOM 2117 C C . HIS A 1 264 ? -3.969 2.336 27.578 1.00 97.25 264 HIS A C 1
ATOM 2119 O O . HIS A 1 264 ? -3.850 2.920 26.499 1.00 97.25 264 HIS A O 1
ATOM 2125 N N . SER A 1 265 ? -4.705 2.840 28.570 1.00 96.31 265 SER A N 1
ATOM 2126 C CA . SER A 1 265 ? -5.606 3.992 28.418 1.00 96.31 265 SER A CA 1
ATOM 2127 C C . SER A 1 265 ? -4.910 5.280 27.967 1.00 96.31 265 SER A C 1
ATOM 2129 O O . SER A 1 265 ? -5.502 6.074 27.238 1.00 96.31 265 SER A O 1
ATOM 2131 N N . ASN A 1 266 ? -3.652 5.490 28.366 1.00 97.06 266 ASN A N 1
ATOM 2132 C CA . ASN A 1 266 ? -2.860 6.633 27.912 1.00 97.06 266 ASN A CA 1
ATOM 2133 C C . ASN A 1 266 ? -2.553 6.543 26.411 1.00 97.06 266 ASN A C 1
ATOM 2135 O O . ASN A 1 266 ? -2.741 7.528 25.704 1.00 97.06 266 ASN A O 1
ATOM 2139 N N . THR A 1 267 ? -2.154 5.364 25.926 1.00 97.44 267 THR A N 1
ATOM 2140 C CA . THR A 1 267 ? -1.902 5.114 24.501 1.00 97.44 267 THR A CA 1
ATOM 2141 C C . THR A 1 267 ? -3.184 5.278 23.692 1.00 97.44 267 THR A C 1
ATOM 2143 O O . THR A 1 267 ? -3.185 6.005 22.702 1.00 97.44 267 THR A O 1
ATOM 2146 N N . ALA A 1 268 ? -4.294 4.687 24.152 1.00 97.94 268 ALA A N 1
ATOM 2147 C CA . ALA A 1 268 ? -5.593 4.837 23.499 1.00 97.94 268 ALA A CA 1
ATOM 2148 C C . ALA A 1 268 ? -6.005 6.311 23.380 1.00 97.94 268 ALA A C 1
ATOM 2150 O O . ALA A 1 268 ? -6.406 6.749 22.306 1.00 97.94 268 ALA A O 1
ATOM 2151 N N . ARG A 1 269 ? -5.848 7.105 24.451 1.00 97.81 269 ARG A N 1
ATOM 2152 C CA . ARG A 1 269 ? -6.140 8.546 24.419 1.00 97.81 269 ARG A CA 1
ATOM 2153 C C . ARG A 1 269 ? -5.284 9.273 23.383 1.00 97.81 269 ARG A C 1
ATOM 2155 O O . ARG A 1 269 ? -5.841 9.978 22.554 1.00 97.81 269 ARG A O 1
ATOM 2162 N N . SER A 1 270 ? -3.967 9.058 23.390 1.00 97.88 270 SER A N 1
ATOM 2163 C CA . SER A 1 270 ? -3.063 9.696 22.426 1.00 97.88 270 SER A CA 1
ATOM 2164 C C . SER A 1 270 ? -3.421 9.364 20.978 1.00 97.88 270 SER A C 1
ATOM 2166 O O . SER A 1 270 ? -3.400 10.251 20.133 1.00 97.88 270 SER A O 1
ATOM 2168 N N . VAL A 1 271 ? -3.789 8.115 20.687 1.00 98.00 271 VAL A N 1
ATOM 2169 C CA . VAL A 1 271 ? -4.226 7.703 19.345 1.00 98.00 271 VAL A CA 1
ATOM 2170 C C . VAL A 1 271 ? -5.553 8.362 18.956 1.00 98.00 271 VAL A C 1
ATOM 2172 O O . VAL A 1 271 ? -5.695 8.839 17.835 1.00 98.00 271 VAL A O 1
ATOM 2175 N N . ILE A 1 272 ? -6.522 8.435 19.869 1.00 98.38 272 ILE A N 1
ATOM 2176 C CA . ILE A 1 272 ? -7.802 9.104 19.601 1.00 98.38 272 ILE A CA 1
ATOM 2177 C C . ILE A 1 272 ? -7.594 10.601 19.331 1.00 98.38 272 ILE A C 1
ATOM 2179 O O . ILE A 1 272 ? -8.228 11.144 18.430 1.00 98.38 272 ILE A O 1
ATOM 2183 N N . ASP A 1 273 ? -6.676 11.254 20.044 1.00 98.44 273 ASP A N 1
ATOM 2184 C CA . ASP A 1 273 ? -6.324 12.659 19.802 1.00 98.44 273 ASP A CA 1
ATOM 2185 C C . ASP A 1 273 ? -5.652 12.852 18.425 1.00 98.44 273 ASP A C 1
ATOM 2187 O O . ASP A 1 273 ? -5.777 13.911 17.811 1.00 98.44 273 ASP A O 1
ATOM 2191 N N . LEU A 1 274 ? -4.955 11.832 17.903 1.00 98.31 274 LEU A N 1
ATOM 2192 C CA . LEU A 1 274 ? -4.457 11.825 16.525 1.00 98.31 274 LEU A CA 1
ATOM 2193 C C . LEU A 1 274 ? -5.605 11.681 15.513 1.00 98.31 274 LEU A C 1
ATOM 2195 O O . LEU A 1 274 ? -5.645 12.439 14.544 1.00 98.31 274 LEU A O 1
ATOM 2199 N N . PHE A 1 275 ? -6.563 10.777 15.749 1.00 98.44 275 PHE A N 1
ATOM 2200 C CA . PHE A 1 275 ? -7.754 10.658 14.898 1.00 98.44 275 PHE A CA 1
ATOM 2201 C C . PHE A 1 275 ? -8.593 11.937 14.886 1.00 98.44 275 PHE A C 1
ATOM 2203 O O . PHE A 1 275 ? -9.107 12.298 13.837 1.00 98.44 275 PHE A O 1
ATOM 2210 N N . GLU A 1 276 ? -8.681 12.661 16.002 1.00 98.56 276 GLU A N 1
ATOM 2211 C CA . GLU A 1 276 ? -9.424 13.925 16.091 1.00 98.56 276 GLU A CA 1
ATOM 2212 C C . GLU A 1 276 ? -8.858 15.013 15.169 1.00 98.56 276 GLU A C 1
ATOM 2214 O O . GLU A 1 276 ? -9.617 15.819 14.635 1.00 98.56 276 GLU A O 1
ATOM 2219 N N . LYS A 1 277 ? -7.541 15.004 14.919 1.00 98.25 277 LYS A N 1
ATOM 2220 C CA . LYS A 1 277 ? -6.902 15.904 13.944 1.00 98.25 277 LYS A CA 1
ATOM 2221 C C . LYS A 1 277 ? -7.253 15.562 12.497 1.00 98.25 277 LYS A C 1
ATOM 2223 O O . LYS A 1 277 ? -7.236 16.456 11.660 1.00 98.25 277 LYS A O 1
ATOM 2228 N N . ALA A 1 278 ? -7.536 14.292 12.204 1.00 97.88 278 ALA A N 1
ATOM 2229 C CA . ALA A 1 278 ? -7.966 13.844 10.881 1.00 97.88 278 ALA A CA 1
ATOM 2230 C C . ALA A 1 278 ? -9.479 14.018 10.682 1.00 97.88 278 ALA A C 1
ATOM 2232 O O . ALA A 1 278 ? -9.910 14.520 9.651 1.00 97.88 278 ALA A O 1
ATOM 2233 N N . SER A 1 279 ? -10.286 13.617 11.666 1.00 98.50 279 SER A N 1
ATOM 2234 C CA . SER A 1 279 ? -11.741 13.763 11.669 1.00 98.50 279 SER A CA 1
ATOM 2235 C C . SER A 1 279 ? -12.282 13.790 13.110 1.00 98.50 279 SER A C 1
ATOM 2237 O O . SER A 1 279 ? -12.242 12.770 13.810 1.00 98.50 279 SER A O 1
ATOM 2239 N N . PRO A 1 280 ? -12.839 14.929 13.568 1.00 98.44 280 PRO A N 1
ATOM 2240 C CA . PRO A 1 280 ? -13.507 15.013 14.867 1.00 98.44 280 PRO A CA 1
ATOM 2241 C C . PRO A 1 280 ? -14.680 14.029 15.011 1.00 98.44 280 PRO A C 1
ATOM 2243 O O . PRO A 1 280 ? -14.862 13.454 16.084 1.00 98.44 280 PRO A O 1
ATOM 2246 N N . GLU A 1 281 ? -15.430 13.780 13.928 1.00 98.44 281 GLU A N 1
ATOM 2247 C CA . GLU A 1 281 ? -16.552 12.826 13.897 1.00 98.44 281 GLU A CA 1
ATOM 2248 C C . GLU A 1 281 ? -16.078 11.389 14.182 1.00 98.44 281 GLU A C 1
ATOM 2250 O O . GLU A 1 281 ? -16.672 10.678 15.002 1.00 98.44 281 GLU A O 1
ATOM 2255 N N . LEU A 1 282 ? -14.973 10.967 13.552 1.00 98.56 282 LEU A N 1
ATOM 2256 C CA . LEU A 1 282 ? -14.368 9.654 13.787 1.00 98.56 282 LEU A CA 1
ATOM 2257 C C . LEU A 1 282 ? -13.945 9.500 15.253 1.00 98.56 282 LEU A C 1
ATOM 2259 O O . LEU A 1 282 ? -14.285 8.506 15.898 1.00 98.56 282 LEU A O 1
ATOM 2263 N N . ALA A 1 283 ? -13.234 10.489 15.799 1.00 98.56 283 ALA A N 1
ATOM 2264 C CA . ALA A 1 283 ? -12.766 10.447 17.181 1.00 98.56 283 ALA A CA 1
ATOM 2265 C C . ALA A 1 283 ? -13.922 10.412 18.192 1.00 98.56 283 ALA A C 1
ATOM 2267 O O . ALA A 1 283 ? -13.871 9.647 19.158 1.00 98.56 283 ALA A O 1
ATOM 2268 N N . GLU A 1 284 ? -14.981 11.197 17.974 1.00 98.50 284 GLU A N 1
ATOM 2269 C CA . GLU A 1 284 ? -16.185 11.161 18.809 1.00 98.50 284 GLU A CA 1
ATOM 2270 C C . GLU A 1 284 ? -16.859 9.783 18.771 1.00 98.50 284 GLU A C 1
ATOM 2272 O O . GLU A 1 284 ? -17.179 9.225 19.825 1.00 98.50 284 GLU A O 1
ATOM 2277 N N . SER A 1 285 ? -16.987 9.193 17.581 1.00 98.38 285 SER A N 1
ATOM 2278 C CA . SER A 1 285 ? -17.584 7.867 17.391 1.00 98.38 285 SER A CA 1
ATOM 2279 C C . SER A 1 285 ? -16.793 6.763 18.105 1.00 98.38 285 SER A C 1
ATOM 2281 O O . SER A 1 285 ? -17.380 5.915 18.780 1.00 98.38 285 SER A O 1
ATOM 2283 N N . ILE A 1 286 ? -15.456 6.804 18.039 1.00 98.25 286 ILE A N 1
ATOM 2284 C CA . ILE A 1 286 ? -14.585 5.878 18.784 1.00 98.25 286 ILE A CA 1
ATOM 2285 C C . ILE A 1 286 ? -14.772 6.070 20.293 1.00 98.25 286 ILE A C 1
ATOM 2287 O O . ILE A 1 286 ? -14.976 5.100 21.023 1.00 98.25 286 ILE A O 1
ATOM 2291 N N . ARG A 1 287 ? -14.750 7.319 20.783 1.00 97.94 287 ARG A N 1
ATOM 2292 C CA . ARG A 1 287 ? -14.954 7.620 22.212 1.00 97.94 287 ARG A CA 1
ATOM 2293 C C . ARG A 1 287 ? -16.309 7.121 22.710 1.00 97.94 287 ARG A C 1
ATOM 2295 O O . ARG A 1 287 ? -16.387 6.673 23.850 1.00 97.94 287 ARG A O 1
ATOM 2302 N N . ALA A 1 288 ? -17.354 7.194 21.888 1.00 97.56 288 ALA A N 1
ATOM 2303 C CA . ALA A 1 288 ? -18.679 6.688 22.229 1.00 97.56 288 ALA A CA 1
ATOM 2304 C C . ALA A 1 288 ? -18.698 5.158 22.391 1.00 97.56 288 ALA A C 1
ATOM 2306 O O . ALA A 1 288 ? -19.314 4.679 23.336 1.00 97.56 288 ALA A O 1
ATOM 2307 N N . GLN A 1 289 ? -17.984 4.411 21.540 1.00 96.38 289 GLN A N 1
ATOM 2308 C CA . GLN A 1 289 ? -17.881 2.944 21.634 1.00 96.38 289 GLN A CA 1
ATOM 2309 C C . GLN A 1 289 ? -17.004 2.443 22.793 1.00 96.38 289 GLN A C 1
ATOM 2311 O O . GLN A 1 289 ? -17.128 1.295 23.219 1.00 96.38 289 GLN A O 1
ATOM 2316 N N . LEU A 1 290 ? -16.091 3.277 23.298 1.00 93.69 290 LEU A N 1
ATOM 2317 C CA . LEU A 1 290 ? -15.230 2.923 24.432 1.00 93.69 290 LEU A CA 1
ATOM 2318 C C . LEU A 1 290 ? -15.876 3.173 25.806 1.00 93.69 290 LEU A C 1
ATOM 2320 O O . LEU A 1 290 ? -15.309 2.737 26.811 1.00 93.69 290 LEU A O 1
ATOM 2324 N N . ARG A 1 291 ? -17.007 3.889 25.862 1.00 86.88 291 ARG A N 1
ATOM 2325 C CA . ARG A 1 291 ? -17.786 4.117 27.092 1.00 86.88 291 ARG A CA 1
ATOM 2326 C C . ARG A 1 291 ? -18.597 2.883 27.469 1.00 86.88 291 ARG A C 1
ATOM 2328 O O . ARG A 1 291 ? -18.655 2.605 28.687 1.00 86.88 291 ARG A O 1
#